Protein AF-A0A0C2JGG3-F1 (afdb_monomer)

Nearest PDB structures (foldseek):
  7mqa-assembly1_NI  TM=4.557E-01  e=5.544E-11  Homo sapiens
  1b7f-assembly2_B  TM=7.000E-01  e=1.798E-02  Drosophila melanogaster
  2dnk-assembly1_A  TM=5.925E-01  e=4.488E-02  Homo sapiens
  2rne-assembly1_A  TM=6.264E-01  e=8.079E-02  Mus musculus
  2mtg-assembly1_A  TM=4.697E-01  e=6.976E-01  Homo sapiens

Foldseek 3Di:
DPPAKAWAFADQDPPDPGGDIKIKHFDDDDPDDPPPADGQQKMKIFQDDLLQDPVLVQVVCVVQAHWDDKAFDADVVLVVVCVVCVPQPVDPRSRRRMMMTGGPDRHDPVSVVVVRVDDHHYSNVVCVPVDSCPDPPRPPVVSVVVSVVVVVVVVVVPQDQPPVRDTDDDDPPDDPDDPPPPPPPDPDDDDVVVVVVVVVVVVVVVVVVVVVVVVVVVVVVVVVVVCVVVVNDDDDD

pLDDT: mean 71.47, std 15.58, range [38.03, 96.75]

Radius of gyration: 34.78 Å; Cα contacts (8 Å, |Δi|>4): 202; chains: 1; bounding box: 66×82×86 Å

Solvent-accessible surface area (backbone atoms only — not comparable to full-atom values): 14565 Å² total; per-residue (Å²): 130,68,89,80,57,46,60,46,41,35,27,75,48,89,87,55,88,68,59,51,64,35,37,34,31,80,41,80,73,64,97,76,57,93,81,72,70,48,71,49,25,26,35,35,37,34,65,49,62,53,86,63,47,74,69,57,51,44,54,67,47,41,78,79,45,60,63,67,47,79,47,75,43,60,53,71,67,60,52,52,54,41,68,74,39,49,84,86,40,80,59,77,72,49,76,24,48,30,33,39,43,32,36,73,55,78,56,66,75,73,60,58,62,60,64,52,73,54,74,63,47,70,47,35,87,58,40,83,75,49,68,75,79,74,56,80,69,73,69,54,69,67,58,52,49,52,52,54,50,50,55,57,48,53,60,62,70,63,64,68,61,44,101,85,72,50,71,81,86,70,76,92,82,63,76,81,76,71,87,67,80,61,82,68,72,82,81,83,83,90,67,74,79,62,54,57,62,54,53,52,53,52,51,50,54,51,50,54,52,51,51,52,50,52,51,52,50,52,53,51,50,52,51,49,52,51,30,52,75,70,69,70,65,75,82,84,130

Structure (mmCIF, N/CA/C/O backbone):
data_AF-A0A0C2JGG3-F1
#
_entry.id   AF-A0A0C2JGG3-F1
#
loop_
_atom_site.group_PDB
_atom_site.id
_atom_site.type_symbol
_atom_site.label_atom_id
_atom_site.label_alt_id
_atom_site.label_comp_id
_atom_site.label_asym_id
_atom_site.label_entity_id
_atom_site.label_seq_id
_atom_site.pdbx_PDB_ins_code
_atom_site.Cartn_x
_atom_site.Cartn_y
_atom_site.Cartn_z
_atom_site.occupancy
_atom_site.B_iso_or_equiv
_atom_site.auth_seq_id
_atom_site.auth_comp_id
_atom_site.auth_asym_id
_atom_site.auth_atom_id
_atom_site.pdbx_PDB_model_num
ATOM 1 N N . MET A 1 1 ? -14.666 -14.262 0.598 1.00 48.81 1 MET A N 1
ATOM 2 C CA . MET A 1 1 ? -13.578 -13.698 1.429 1.00 48.81 1 MET A CA 1
ATOM 3 C C . MET A 1 1 ? -12.304 -14.483 1.179 1.00 48.81 1 MET A C 1
ATOM 5 O O . MET A 1 1 ? -12.345 -15.707 1.213 1.00 48.81 1 MET A O 1
ATOM 9 N N . ILE A 1 2 ? -11.196 -13.795 0.906 1.00 53.19 2 ILE A N 1
ATOM 10 C CA . ILE A 1 2 ? -9.866 -14.412 0.812 1.00 53.19 2 ILE A CA 1
ATOM 11 C C . ILE A 1 2 ? -9.506 -14.925 2.218 1.00 53.19 2 ILE A C 1
ATOM 13 O O . ILE A 1 2 ? -9.666 -14.192 3.194 1.00 53.19 2 ILE A O 1
ATOM 17 N N . LYS A 1 3 ? -9.092 -16.193 2.349 1.00 67.06 3 LYS A N 1
ATOM 18 C CA . LYS A 1 3 ? -8.862 -16.840 3.656 1.00 67.06 3 LYS A CA 1
ATOM 19 C C . LYS A 1 3 ? -7.903 -16.006 4.529 1.00 67.06 3 LYS A C 1
ATOM 21 O O . LYS A 1 3 ? -6.808 -15.654 4.096 1.00 67.06 3 LYS A O 1
ATOM 26 N N . ASN A 1 4 ? -8.316 -15.728 5.768 1.00 78.44 4 ASN A N 1
ATOM 27 C CA . ASN A 1 4 ? -7.584 -15.005 6.824 1.00 78.44 4 ASN A CA 1
ATOM 28 C C . ASN A 1 4 ? -7.344 -13.496 6.626 1.00 78.44 4 ASN A C 1
ATOM 30 O O . ASN A 1 4 ? -6.615 -12.912 7.428 1.00 78.44 4 ASN A O 1
ATOM 34 N N . PHE A 1 5 ? -7.950 -12.849 5.629 1.00 83.75 5 PHE A N 1
ATOM 35 C CA . PHE A 1 5 ? -7.930 -11.386 5.531 1.00 83.75 5 PHE A CA 1
ATOM 36 C C . PHE A 1 5 ? -9.155 -10.767 6.201 1.00 83.75 5 PHE A C 1
ATOM 38 O O . PHE A 1 5 ? -10.276 -11.252 6.059 1.00 83.75 5 PHE A O 1
ATOM 45 N N . ARG A 1 6 ? -8.922 -9.667 6.910 1.00 85.38 6 ARG A N 1
ATOM 46 C CA . ARG A 1 6 ? -9.946 -8.777 7.458 1.00 85.38 6 ARG A CA 1
ATOM 47 C C . ARG A 1 6 ? -9.918 -7.453 6.706 1.00 85.38 6 ARG A C 1
ATOM 49 O O . ARG A 1 6 ? -8.906 -7.117 6.103 1.00 85.38 6 ARG A O 1
ATOM 56 N N . CYS A 1 7 ? -11.028 -6.726 6.706 1.00 86.56 7 CYS A N 1
ATOM 57 C CA . CYS A 1 7 ? -11.175 -5.465 5.985 1.00 86.56 7 CYS A CA 1
ATOM 58 C C . CYS A 1 7 ? -11.547 -4.315 6.921 1.00 86.56 7 CYS A C 1
ATOM 60 O O . CYS A 1 7 ? -12.400 -4.483 7.779 1.00 86.56 7 CYS A O 1
ATOM 62 N N . ILE A 1 8 ? -10.963 -3.142 6.718 1.00 87.12 8 ILE A N 1
ATOM 63 C CA . ILE A 1 8 ? -11.384 -1.889 7.351 1.00 87.12 8 ILE A CA 1
ATOM 64 C C . ILE A 1 8 ? -11.942 -0.980 6.261 1.00 87.12 8 ILE A C 1
ATOM 66 O O . ILE A 1 8 ? -11.297 -0.785 5.232 1.00 87.12 8 ILE A O 1
ATOM 70 N N . GLY A 1 9 ? -13.142 -0.446 6.486 1.00 88.19 9 GLY A N 1
ATOM 71 C CA . GLY A 1 9 ? -13.731 0.581 5.632 1.00 88.19 9 GLY A CA 1
ATOM 72 C C . GLY A 1 9 ? -13.207 1.962 6.014 1.00 88.19 9 GLY A C 1
ATOM 73 O O . GLY A 1 9 ? -13.190 2.313 7.192 1.00 88.19 9 GLY A O 1
ATOM 74 N N . ILE A 1 10 ? -12.806 2.742 5.022 1.00 87.69 10 ILE A N 1
ATOM 75 C CA . ILE A 1 10 ? -12.296 4.103 5.148 1.00 87.69 10 ILE A CA 1
ATOM 76 C C . ILE A 1 10 ? -13.182 5.023 4.308 1.00 87.69 10 ILE A C 1
ATOM 78 O O . ILE A 1 10 ? -13.461 4.713 3.155 1.00 87.69 10 ILE A O 1
ATOM 82 N N . LYS A 1 11 ? -13.616 6.151 4.871 1.00 88.38 11 LYS A N 1
ATOM 83 C CA . LYS A 1 11 ? -14.312 7.213 4.133 1.00 88.38 11 LYS A CA 1
ATOM 84 C C . LYS A 1 11 ? -13.411 8.427 3.977 1.00 88.38 11 LYS A C 1
ATOM 86 O O . LYS A 1 11 ? -12.929 8.962 4.981 1.00 88.38 11 LYS A O 1
ATOM 91 N N . PHE A 1 12 ? -13.215 8.865 2.739 1.00 84.31 12 PHE A N 1
ATOM 92 C CA . PHE A 1 12 ? -12.373 10.013 2.397 1.00 84.31 12 PHE A CA 1
ATOM 93 C C . PHE A 1 12 ? -13.159 11.310 2.253 1.00 84.31 12 PHE A C 1
ATOM 95 O O . PHE A 1 12 ? -12.570 12.376 2.400 1.00 84.31 12 PHE A O 1
ATOM 102 N N . ALA A 1 13 ? -14.466 11.218 2.016 1.00 83.38 13 ALA A N 1
ATOM 103 C CA . ALA A 1 13 ? -15.379 12.353 1.986 1.00 83.38 13 ALA A CA 1
ATOM 104 C C . ALA A 1 13 ? -16.646 12.061 2.802 1.00 83.38 13 ALA A C 1
ATOM 106 O O . ALA A 1 13 ? -17.004 10.902 3.035 1.00 83.38 13 ALA A O 1
ATOM 107 N N . GLU A 1 14 ? -17.327 13.121 3.233 1.00 84.00 14 GLU A N 1
ATOM 108 C CA . GLU A 1 14 ? -18.578 13.018 3.990 1.00 84.00 14 GLU A CA 1
ATOM 109 C C . GLU A 1 14 ? -19.715 12.447 3.129 1.00 84.00 14 GLU A C 1
ATOM 111 O O . GLU A 1 14 ? -20.412 11.520 3.549 1.00 84.00 14 GLU A O 1
ATOM 116 N N . ASP A 1 15 ? -19.800 12.903 1.878 1.00 85.19 15 ASP A N 1
ATOM 117 C CA . ASP A 1 15 ? -20.825 12.507 0.903 1.00 85.19 15 ASP A CA 1
ATOM 118 C C . ASP A 1 15 ? -20.597 11.111 0.293 1.00 85.19 15 ASP A C 1
ATOM 120 O O . ASP A 1 15 ? -21.382 10.625 -0.530 1.00 85.19 15 ASP A O 1
ATOM 124 N N . GLU A 1 16 ? -19.508 10.438 0.668 1.00 83.00 16 GLU A N 1
ATOM 125 C CA . GLU A 1 16 ? -19.122 9.164 0.077 1.00 83.00 16 GLU A CA 1
ATOM 126 C C . GLU A 1 16 ? -20.079 8.044 0.525 1.00 83.00 16 GLU A C 1
ATOM 128 O O . GLU A 1 16 ? -20.141 7.646 1.699 1.00 83.00 16 GLU A O 1
ATOM 133 N N . LYS A 1 17 ? -20.848 7.516 -0.438 1.00 82.38 17 LYS A N 1
ATOM 134 C CA . LYS A 1 17 ? -21.846 6.458 -0.204 1.00 82.38 17 LYS A CA 1
ATOM 135 C C . LYS A 1 17 ? -21.202 5.131 0.190 1.00 82.38 17 LYS A C 1
ATOM 137 O O . LYS A 1 17 ? -21.724 4.431 1.055 1.00 82.38 17 LYS A O 1
ATOM 142 N N . SER A 1 18 ? -20.067 4.796 -0.420 1.00 85.62 18 SER A N 1
ATOM 143 C CA . SER A 1 18 ? -19.349 3.539 -0.206 1.00 85.62 18 SER A CA 1
ATOM 144 C C . SER A 1 18 ? -17.960 3.800 0.372 1.00 85.62 18 SER A C 1
ATOM 146 O O . SER A 1 18 ? -17.205 4.546 -0.243 1.00 85.62 18 SER A O 1
ATOM 148 N N . PRO A 1 19 ? -17.583 3.181 1.503 1.00 88.75 19 PRO A N 1
ATOM 149 C CA . PRO A 1 19 ? -16.223 3.294 2.010 1.00 88.75 19 PRO A CA 1
ATOM 150 C C . PRO A 1 19 ? -15.240 2.511 1.130 1.00 88.75 19 PRO A C 1
ATOM 152 O O . PRO A 1 19 ? -15.562 1.451 0.589 1.00 88.75 19 PRO A O 1
ATOM 155 N N . PHE A 1 20 ? -14.010 2.999 1.055 1.00 88.56 20 PHE A N 1
ATOM 156 C CA . PHE A 1 20 ? -12.884 2.276 0.490 1.00 88.56 20 PHE A CA 1
ATOM 157 C C . PHE A 1 20 ? -12.395 1.206 1.474 1.00 88.56 20 PHE A C 1
ATOM 159 O O . PHE A 1 20 ? -12.159 1.494 2.647 1.00 88.56 20 PHE A O 1
ATOM 166 N N . TYR A 1 21 ? -12.213 -0.033 1.018 1.00 88.44 21 TYR A N 1
ATOM 167 C CA . TYR A 1 21 ? -11.821 -1.139 1.894 1.00 88.44 21 TYR A CA 1
A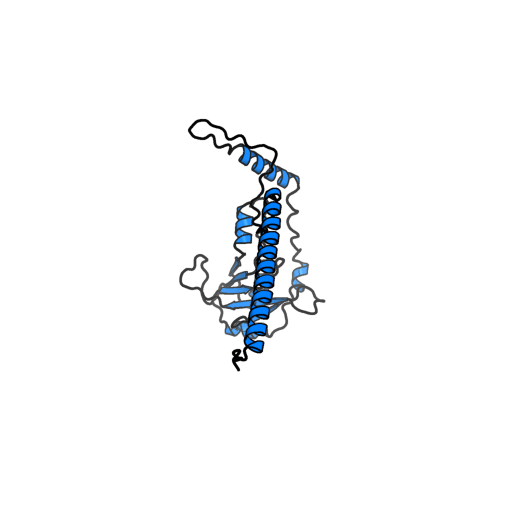TOM 168 C C . TYR A 1 21 ? -10.332 -1.457 1.797 1.00 88.44 21 TYR A C 1
ATOM 170 O O . TYR A 1 21 ? -9.840 -1.882 0.755 1.00 88.44 21 TYR A O 1
ATOM 178 N N . VAL A 1 22 ? -9.632 -1.340 2.921 1.00 88.69 22 VAL A N 1
ATOM 179 C CA . VAL A 1 22 ? -8.250 -1.804 3.079 1.00 88.69 22 VAL A CA 1
ATOM 180 C C . VAL A 1 22 ? -8.268 -3.189 3.711 1.00 88.69 22 VAL A C 1
ATOM 182 O O . VAL A 1 22 ? -8.968 -3.408 4.703 1.00 88.69 22 VAL A O 1
ATOM 185 N N . TYR A 1 23 ? -7.491 -4.128 3.171 1.00 87.88 23 TYR A N 1
ATOM 186 C CA . TYR A 1 23 ? -7.438 -5.497 3.688 1.00 87.88 23 TYR A CA 1
ATOM 187 C C . TYR A 1 23 ? -6.149 -5.741 4.449 1.00 87.88 23 TYR A C 1
ATOM 189 O O . TYR A 1 23 ? -5.074 -5.364 3.991 1.00 87.88 23 TYR A O 1
ATOM 197 N N . PHE A 1 24 ? -6.234 -6.435 5.575 1.00 88.25 24 PHE A N 1
ATOM 198 C CA . PHE A 1 24 ? -5.076 -6.757 6.390 1.00 88.25 24 PHE A CA 1
ATOM 199 C C . PHE A 1 24 ? -5.153 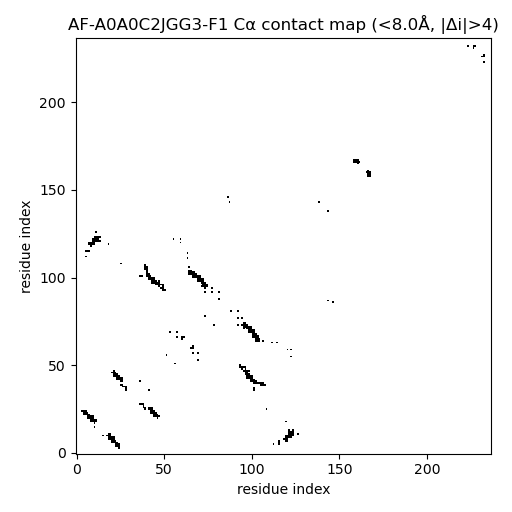-8.165 6.980 1.00 88.25 24 PHE A C 1
ATOM 201 O O . PHE A 1 24 ? -6.221 -8.772 7.110 1.00 88.25 24 PHE A O 1
ATOM 208 N N . LYS A 1 25 ? -3.989 -8.687 7.354 1.00 86.50 25 LYS A N 1
ATOM 209 C CA . LYS A 1 25 ? -3.795 -9.998 7.970 1.00 86.50 25 LYS A CA 1
ATOM 210 C C . LYS A 1 25 ? -2.599 -9.933 8.921 1.00 86.50 25 LYS A C 1
ATOM 212 O O . LYS A 1 25 ? -1.690 -9.129 8.726 1.00 86.50 25 LYS A O 1
ATOM 217 N N . ASN A 1 26 ? -2.578 -10.799 9.931 1.00 85.94 26 ASN A N 1
ATOM 218 C CA . ASN A 1 26 ? -1.378 -10.983 10.744 1.00 85.94 26 ASN A CA 1
ATOM 219 C C . ASN A 1 26 ? -0.212 -11.437 9.872 1.00 85.94 26 ASN A C 1
ATOM 221 O O . ASN A 1 26 ? -0.336 -12.394 9.101 1.00 85.94 26 ASN A O 1
ATOM 225 N N . HIS A 1 27 ? 0.914 -10.749 10.008 1.00 83.50 27 HIS A N 1
ATOM 226 C CA . HIS A 1 27 ? 2.127 -11.171 9.343 1.00 83.50 27 HIS A CA 1
ATOM 227 C C . HIS A 1 27 ? 2.671 -12.433 10.026 1.00 83.50 27 HIS A C 1
ATOM 229 O O . HIS A 1 27 ? 2.626 -12.548 11.252 1.00 83.50 27 HIS A O 1
ATOM 235 N N . ASN A 1 28 ? 3.129 -13.385 9.215 1.00 79.75 28 ASN A N 1
ATOM 236 C CA . ASN A 1 28 ? 3.868 -14.550 9.675 1.00 79.75 28 ASN A CA 1
ATOM 237 C C . ASN A 1 28 ? 5.242 -14.493 9.011 1.00 79.75 28 ASN A C 1
ATOM 239 O O . ASN A 1 28 ? 5.344 -14.608 7.791 1.00 79.75 28 ASN A O 1
ATOM 243 N N . VAL A 1 29 ? 6.248 -14.218 9.822 1.00 69.88 29 VAL A N 1
ATOM 244 C CA . VAL A 1 29 ? 7.661 -14.170 9.474 1.00 69.88 29 VAL A CA 1
ATOM 245 C C . VAL A 1 29 ? 8.208 -15.586 9.580 1.00 69.88 29 V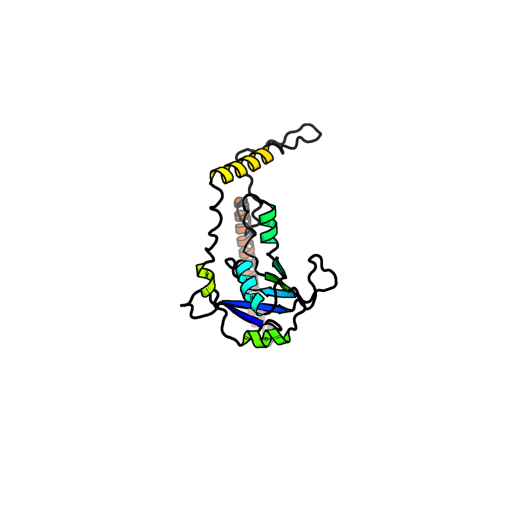AL A C 1
ATOM 247 O O . VAL A 1 29 ? 8.161 -16.167 10.667 1.00 69.88 29 VAL A O 1
ATOM 250 N N . ASP A 1 30 ? 8.764 -16.094 8.484 1.00 62.81 30 ASP A N 1
ATOM 251 C CA . ASP A 1 30 ? 9.701 -17.219 8.513 1.00 62.81 30 ASP A CA 1
ATOM 252 C C . ASP A 1 30 ? 11.120 -16.702 8.820 1.00 62.81 30 ASP A C 1
ATOM 254 O O . ASP A 1 30 ? 11.406 -15.526 8.610 1.00 62.81 30 ASP A O 1
ATOM 258 N N . ASN A 1 31 ? 11.992 -17.576 9.335 1.00 54.28 31 ASN A N 1
ATOM 259 C CA . ASN A 1 31 ? 13.233 -17.296 10.090 1.00 54.28 31 ASN A CA 1
ATOM 260 C C . ASN A 1 31 ? 14.237 -16.244 9.545 1.00 54.28 31 ASN A C 1
ATOM 262 O O . ASN A 1 31 ? 15.165 -15.881 10.264 1.00 54.28 31 ASN A O 1
ATOM 266 N N . GLU A 1 32 ? 14.078 -15.703 8.337 1.00 53.53 32 GLU A N 1
ATOM 267 C CA . GLU A 1 32 ? 14.968 -14.695 7.750 1.00 53.53 32 GLU A CA 1
ATOM 268 C C . GLU A 1 32 ? 14.318 -13.309 7.697 1.00 53.53 32 GLU A C 1
ATOM 270 O O . GLU A 1 32 ? 13.766 -12.892 6.676 1.00 53.53 32 GLU A O 1
ATOM 275 N N . ASN A 1 33 ? 14.417 -12.540 8.787 1.00 62.72 33 ASN A N 1
ATOM 276 C CA . ASN A 1 33 ? 13.867 -11.188 8.801 1.00 62.72 33 ASN A CA 1
ATOM 277 C C . ASN A 1 33 ? 14.904 -10.083 8.598 1.00 62.72 33 ASN A C 1
ATOM 279 O O . ASN A 1 33 ? 15.344 -9.434 9.545 1.00 62.72 33 ASN A O 1
ATOM 283 N N . ARG A 1 34 ? 15.229 -9.795 7.334 1.00 58.12 34 ARG A N 1
ATOM 284 C CA . ARG A 1 34 ? 16.080 -8.646 6.959 1.00 58.12 34 ARG A CA 1
ATOM 285 C C . ARG A 1 34 ? 15.488 -7.285 7.350 1.00 58.12 34 ARG A C 1
ATOM 287 O O . ARG A 1 34 ? 16.211 -6.298 7.389 1.00 58.12 34 ARG A O 1
ATOM 294 N N . LEU A 1 35 ? 14.182 -7.219 7.616 1.00 63.09 35 LEU A N 1
ATOM 295 C CA . LEU A 1 35 ? 13.454 -5.977 7.890 1.00 63.09 35 LEU A CA 1
ATOM 296 C C . LEU A 1 35 ? 13.170 -5.758 9.384 1.00 63.09 35 LEU A C 1
ATOM 298 O O . LEU A 1 35 ? 12.562 -4.746 9.738 1.00 63.09 35 LEU A O 1
ATOM 302 N N . GLY A 1 36 ? 13.594 -6.687 10.251 1.00 66.12 36 GLY A N 1
ATOM 303 C CA . GLY A 1 36 ? 13.340 -6.623 11.691 1.00 66.12 36 GLY A CA 1
ATOM 304 C C . GLY A 1 36 ? 11.858 -6.747 12.064 1.00 66.12 36 GLY A C 1
ATOM 305 O O . GLY A 1 36 ? 11.454 -6.251 13.112 1.00 66.12 36 GLY A O 1
ATOM 306 N N . LEU A 1 37 ? 11.022 -7.355 11.210 1.00 74.81 37 LEU A N 1
ATOM 307 C CA . LEU A 1 37 ? 9.599 -7.544 11.514 1.00 74.81 37 LEU A CA 1
ATOM 308 C C . LEU A 1 37 ? 9.442 -8.646 12.580 1.00 74.81 37 LEU A C 1
ATOM 310 O O . LEU A 1 37 ? 10.076 -9.698 12.535 1.00 74.81 37 LEU A O 1
ATOM 314 N N . ILE A 1 38 ? 8.586 -8.412 13.569 1.00 74.69 38 ILE A N 1
ATOM 315 C CA . ILE A 1 38 ? 8.392 -9.348 14.683 1.00 74.69 38 ILE A CA 1
ATOM 316 C C . ILE A 1 38 ? 6.994 -9.958 14.580 1.00 74.69 38 ILE A C 1
ATOM 318 O O . ILE A 1 38 ? 6.000 -9.245 14.385 1.00 74.69 38 ILE A O 1
ATOM 322 N N . ASN A 1 39 ? 6.907 -11.282 14.721 1.00 76.31 39 ASN A N 1
ATOM 323 C CA . ASN A 1 39 ? 5.630 -11.994 14.757 1.00 76.31 39 ASN A CA 1
ATOM 324 C C . ASN A 1 39 ? 4.766 -11.503 15.924 1.00 76.31 39 ASN A C 1
ATOM 326 O O . ASN A 1 39 ? 5.251 -11.271 17.027 1.00 76.31 39 ASN A O 1
ATOM 330 N N . GLY A 1 40 ? 3.473 -11.296 15.668 1.00 78.31 40 GLY A N 1
ATOM 331 C CA . GLY A 1 40 ? 2.528 -10.780 16.668 1.00 78.31 40 GLY A CA 1
ATOM 332 C C . GLY A 1 40 ? 2.602 -9.268 16.925 1.00 78.31 40 GLY A C 1
ATOM 333 O O . GLY A 1 40 ? 1.706 -8.724 17.562 1.00 78.31 40 GLY A O 1
ATOM 334 N N . ARG A 1 41 ? 3.611 -8.566 16.392 1.00 85.31 41 ARG A N 1
ATOM 335 C CA . ARG A 1 41 ? 3.700 -7.090 16.408 1.00 85.31 41 ARG A CA 1
ATOM 336 C C . ARG A 1 41 ? 3.467 -6.454 15.046 1.00 85.31 41 ARG A C 1
ATOM 338 O O . ARG A 1 41 ? 3.410 -5.234 14.942 1.00 85.31 41 ARG A O 1
ATOM 345 N N . THR A 1 42 ? 3.368 -7.263 13.993 1.00 87.06 42 THR A N 1
ATOM 346 C CA . THR A 1 42 ? 3.331 -6.773 12.617 1.00 87.06 42 THR A CA 1
ATOM 347 C C . THR A 1 42 ? 2.073 -7.201 11.871 1.00 87.06 42 THR A C 1
ATOM 349 O O . THR A 1 42 ? 1.645 -8.359 11.912 1.00 87.06 42 THR A O 1
ATOM 352 N N . LEU A 1 43 ? 1.463 -6.241 11.176 1.00 87.94 43 LEU A N 1
ATOM 353 C CA . LEU A 1 43 ? 0.324 -6.460 10.290 1.00 87.94 43 LEU A CA 1
ATOM 354 C C . LEU A 1 43 ? 0.744 -6.286 8.840 1.00 87.94 43 LEU A C 1
ATOM 356 O O . LEU A 1 43 ? 1.396 -5.308 8.482 1.00 87.94 43 LEU A O 1
ATOM 360 N N . PHE A 1 44 ? 0.313 -7.226 8.008 1.00 87.50 44 PHE A N 1
ATOM 361 C CA . PHE A 1 44 ? 0.391 -7.121 6.562 1.00 87.50 44 PHE A CA 1
ATOM 362 C C . PHE A 1 44 ? -0.884 -6.466 6.043 1.00 87.50 44 PHE A C 1
ATOM 364 O O . PHE A 1 44 ? -1.982 -6.956 6.310 1.00 87.50 44 PHE A O 1
ATOM 371 N N . VAL A 1 45 ? -0.737 -5.372 5.304 1.00 88.75 45 VAL A N 1
ATOM 372 C CA . VAL A 1 45 ? -1.824 -4.543 4.782 1.00 88.75 45 VAL A CA 1
ATOM 373 C C . VAL A 1 45 ? -1.716 -4.466 3.265 1.00 88.75 45 VAL A C 1
ATOM 375 O O . VAL A 1 45 ? -0.628 -4.367 2.705 1.00 88.75 45 VAL A O 1
ATOM 378 N N . THR A 1 46 ? -2.855 -4.527 2.590 1.00 88.62 46 THR A N 1
ATOM 379 C CA . THR A 1 46 ? -2.979 -4.588 1.133 1.00 88.62 46 THR A CA 1
ATOM 380 C C . THR A 1 46 ? -4.120 -3.696 0.659 1.00 88.62 46 THR A C 1
ATOM 382 O O . THR A 1 46 ? -4.995 -3.335 1.451 1.00 88.62 46 THR A O 1
ATOM 385 N N . ASN A 1 47 ? -4.137 -3.395 -0.641 1.00 88.62 47 ASN A N 1
ATOM 386 C CA . ASN A 1 47 ? -5.113 -2.493 -1.257 1.00 88.62 47 ASN A CA 1
ATOM 387 C C . ASN A 1 47 ? -5.020 -1.074 -0.680 1.00 88.62 47 ASN A C 1
ATOM 389 O O . ASN A 1 47 ? -6.019 -0.484 -0.292 1.00 88.62 47 ASN A O 1
ATOM 393 N N . ILE A 1 48 ? -3.802 -0.550 -0.560 1.00 86.25 48 ILE A N 1
ATOM 394 C CA . ILE A 1 48 ? -3.559 0.810 -0.075 1.00 86.25 48 ILE A CA 1
ATOM 395 C C . ILE A 1 48 ? -3.641 1.777 -1.269 1.00 86.25 48 ILE A C 1
ATOM 397 O O . ILE A 1 48 ? -2.942 1.549 -2.259 1.00 86.25 48 ILE A O 1
ATOM 401 N N . PRO A 1 49 ? -4.468 2.841 -1.214 1.00 80.69 49 PRO A N 1
ATOM 402 C CA . PRO A 1 49 ? -4.500 3.860 -2.257 1.00 80.69 49 PRO A CA 1
ATOM 403 C C . PRO A 1 49 ? -3.177 4.618 -2.355 1.00 80.69 49 PRO A C 1
ATOM 405 O O . PRO A 1 49 ? -2.549 4.916 -1.341 1.00 80.69 49 PRO A O 1
ATOM 408 N N . SER A 1 50 ? -2.791 5.012 -3.569 1.00 75.19 50 SER A N 1
ATOM 409 C CA . SER A 1 50 ? -1.541 5.745 -3.809 1.00 75.19 50 SER A CA 1
ATOM 410 C C . SER A 1 50 ? -1.510 7.138 -3.182 1.00 75.19 50 SER A C 1
ATOM 412 O O . SER A 1 50 ? -0.447 7.654 -2.859 1.00 75.19 50 SER A O 1
ATOM 414 N N . PHE A 1 51 ? -2.664 7.760 -2.979 1.00 75.44 51 PHE A N 1
ATOM 415 C CA . PHE A 1 51 ? -2.759 9.067 -2.330 1.00 75.44 51 PHE A CA 1
ATOM 416 C C . PHE A 1 51 ? -2.717 8.982 -0.797 1.00 75.44 51 PHE A C 1
ATOM 418 O O . PHE A 1 51 ? -2.645 10.015 -0.137 1.00 75.44 51 PHE A O 1
ATOM 425 N N . LEU A 1 52 ? -2.761 7.777 -0.215 1.00 79.69 52 LEU A N 1
ATOM 426 C CA . LEU A 1 52 ? -2.776 7.607 1.233 1.00 79.69 52 LEU A CA 1
ATOM 427 C C . LEU A 1 52 ? -1.361 7.793 1.802 1.00 79.69 52 LEU A C 1
ATOM 429 O O . LEU A 1 52 ? -0.431 7.054 1.464 1.00 79.69 52 LEU A O 1
ATOM 433 N N . SER A 1 53 ? -1.188 8.790 2.668 1.00 78.12 53 SER A N 1
ATOM 434 C CA . SER A 1 53 ? 0.100 9.075 3.305 1.00 78.12 53 SER A CA 1
ATOM 435 C C . SER A 1 53 ? 0.394 8.125 4.474 1.00 78.12 53 SER A C 1
ATOM 437 O O . SER A 1 53 ? -0.502 7.512 5.063 1.00 78.12 53 SER A O 1
ATOM 439 N N . ASP A 1 54 ? 1.667 8.051 4.876 1.00 81.31 54 ASP A N 1
ATOM 440 C CA . ASP A 1 54 ? 2.087 7.263 6.045 1.00 81.31 54 ASP A CA 1
ATOM 441 C C . ASP A 1 54 ? 1.450 7.783 7.346 1.00 81.31 54 ASP A C 1
ATOM 443 O O . ASP A 1 54 ? 1.157 7.004 8.252 1.00 81.31 54 ASP A O 1
ATOM 447 N N . THR A 1 55 ? 1.181 9.091 7.426 1.00 83.19 55 THR A N 1
ATOM 448 C CA . THR A 1 55 ? 0.512 9.741 8.564 1.00 83.19 55 THR A CA 1
ATOM 449 C C . THR A 1 55 ? -0.977 9.406 8.637 1.00 83.19 55 THR A C 1
ATOM 451 O O . THR A 1 55 ? -1.518 9.201 9.723 1.00 83.19 55 THR A O 1
ATOM 454 N N . GLN A 1 56 ? -1.648 9.299 7.489 1.00 84.00 56 GLN A N 1
ATOM 455 C CA . GLN A 1 56 ? -3.051 8.892 7.419 1.00 84.00 56 GLN A CA 1
ATOM 456 C C . GLN A 1 56 ? -3.206 7.407 7.758 1.00 84.00 56 GLN A C 1
ATOM 458 O O . GLN A 1 56 ? -4.080 7.041 8.545 1.00 84.00 56 GLN A O 1
ATOM 463 N N . LEU A 1 57 ? -2.323 6.553 7.230 1.00 85.88 57 LEU A N 1
ATOM 464 C CA . LEU A 1 57 ? -2.277 5.136 7.591 1.00 85.88 57 LEU A CA 1
ATOM 465 C C . LEU A 1 57 ? -2.001 4.945 9.080 1.00 85.88 57 LEU A C 1
ATOM 467 O O . LEU A 1 57 ? -2.725 4.204 9.743 1.00 85.88 57 LEU A O 1
ATOM 471 N N . SER A 1 58 ? -0.994 5.626 9.630 1.00 87.06 58 SER A N 1
ATOM 472 C CA . SER A 1 58 ? -0.688 5.504 11.054 1.00 87.06 58 SER A CA 1
ATOM 473 C C . SER A 1 58 ? -1.868 5.944 11.914 1.00 87.06 58 SER A C 1
ATOM 475 O O . SER A 1 58 ? -2.155 5.272 12.894 1.00 87.06 58 SER A O 1
ATOM 477 N N . TYR A 1 59 ? -2.621 6.978 11.520 1.00 86.62 59 TYR A N 1
ATOM 478 C CA . TYR A 1 59 ? -3.840 7.391 12.218 1.00 86.62 59 TYR A CA 1
ATOM 479 C C . TYR A 1 59 ? -4.933 6.315 12.212 1.00 86.62 59 TYR A C 1
ATOM 481 O O . TYR A 1 59 ? -5.515 6.034 13.262 1.00 86.62 59 TYR A O 1
ATOM 489 N N . VAL A 1 60 ? -5.196 5.704 11.053 1.00 86.19 60 VAL A N 1
ATOM 490 C CA . VAL A 1 60 ? -6.188 4.625 10.912 1.00 86.19 60 VAL A CA 1
ATOM 491 C C . VAL A 1 60 ? -5.855 3.466 11.851 1.00 86.19 60 VAL A C 1
ATOM 493 O O . VAL A 1 60 ? -6.728 2.986 12.574 1.00 86.19 60 VAL A O 1
ATOM 496 N N . PHE A 1 61 ? -4.586 3.057 11.887 1.00 85.88 61 PHE A N 1
ATOM 497 C CA . PHE A 1 61 ? -4.141 1.918 12.687 1.00 85.88 61 PHE A CA 1
ATOM 498 C C . PHE A 1 61 ? -3.788 2.271 14.143 1.00 85.88 61 PHE A C 1
ATOM 500 O O . PHE A 1 61 ? -3.803 1.378 14.986 1.00 85.88 61 PHE A O 1
ATOM 507 N N . ASN A 1 62 ? -3.588 3.548 14.492 1.00 85.94 62 ASN A N 1
ATOM 508 C CA . ASN A 1 62 ? -3.357 3.977 15.881 1.00 85.94 62 ASN A CA 1
ATOM 509 C C . ASN A 1 62 ? -4.562 3.717 16.787 1.00 85.94 62 ASN A C 1
ATOM 511 O O . ASN A 1 62 ? -4.405 3.587 17.997 1.00 85.94 62 ASN A O 1
ATOM 515 N N . LYS A 1 63 ? -5.768 3.648 16.211 1.00 81.06 63 LYS A N 1
ATOM 516 C CA . LYS A 1 63 ? -6.980 3.289 16.956 1.00 81.06 63 LYS A CA 1
ATOM 517 C C . LYS A 1 63 ? -6.949 1.846 17.481 1.00 81.06 63 LYS A C 1
ATOM 519 O O . LYS A 1 63 ? -7.677 1.535 18.415 1.00 81.06 63 LYS A O 1
ATOM 524 N N . LEU A 1 64 ? -6.135 0.977 16.876 1.00 78.94 64 LEU A N 1
ATOM 525 C CA . LEU A 1 64 ? -5.955 -0.413 17.300 1.00 78.94 64 LEU A CA 1
ATOM 526 C C . LEU A 1 64 ? -4.862 -0.531 18.361 1.00 78.94 64 LEU A C 1
ATOM 528 O O . LEU A 1 64 ? -5.089 -1.099 19.425 1.00 78.94 64 LEU A O 1
ATOM 532 N N . ALA A 1 65 ? -3.674 -0.021 18.043 1.00 81.56 65 ALA A N 1
ATOM 533 C CA . ALA A 1 65 ? -2.501 -0.029 18.904 1.00 81.56 65 ALA A CA 1
ATOM 534 C C . ALA A 1 65 ? -1.513 1.043 18.435 1.00 81.56 65 ALA A C 1
ATOM 536 O O . ALA A 1 65 ? -1.544 1.467 17.278 1.00 81.56 65 ALA A O 1
ATOM 537 N N . ARG A 1 66 ? -0.604 1.461 19.322 1.00 86.75 66 ARG A N 1
ATOM 538 C CA . ARG A 1 66 ? 0.398 2.483 19.003 1.00 86.75 66 ARG A CA 1
ATOM 539 C C . ARG A 1 66 ? 1.328 2.000 17.888 1.00 86.75 66 ARG A C 1
ATOM 541 O O . ARG A 1 66 ? 2.082 1.043 18.075 1.00 86.75 66 ARG A O 1
ATOM 548 N N . VAL A 1 67 ? 1.281 2.679 16.744 1.00 88.81 67 VAL A N 1
ATOM 549 C CA . VAL A 1 67 ? 2.143 2.387 15.590 1.00 88.81 67 VAL A CA 1
ATOM 550 C C . VAL A 1 67 ? 3.560 2.893 15.871 1.00 88.81 67 VAL A C 1
ATOM 552 O O . VAL A 1 67 ? 3.744 4.053 16.236 1.00 88.81 67 VAL A O 1
ATOM 555 N N . GLU A 1 68 ? 4.554 2.024 15.702 1.00 86.88 68 GLU A N 1
ATOM 556 C CA . GLU A 1 68 ? 5.980 2.340 15.845 1.00 86.88 68 GLU A CA 1
ATOM 557 C C . GLU A 1 68 ? 6.591 2.705 14.490 1.00 86.88 68 GLU A C 1
ATOM 559 O O . GLU A 1 68 ? 7.183 3.771 14.325 1.00 86.88 68 GLU A O 1
ATOM 564 N N . LYS A 1 69 ? 6.418 1.827 13.496 1.00 85.06 69 LYS A N 1
ATOM 565 C CA . LYS A 1 69 ? 7.034 1.973 12.176 1.00 85.06 69 LYS A CA 1
ATOM 566 C C . LYS A 1 69 ? 6.097 1.486 11.083 1.00 85.06 69 LYS A C 1
ATOM 568 O O . LYS A 1 69 ? 5.410 0.479 11.234 1.00 85.06 69 LYS A O 1
ATOM 573 N N . LEU A 1 70 ? 6.117 2.178 9.950 1.00 85.19 70 LEU A N 1
ATOM 574 C CA . LEU A 1 70 ? 5.391 1.785 8.750 1.00 85.19 70 LEU A CA 1
ATOM 575 C C . LEU A 1 70 ? 6.388 1.553 7.614 1.00 85.19 70 LEU A C 1
ATOM 577 O O . LEU A 1 70 ? 7.231 2.402 7.329 1.00 85.19 70 LEU A O 1
ATOM 581 N N . ILE A 1 71 ? 6.313 0.377 6.994 1.00 82.12 71 ILE A N 1
ATOM 582 C CA . ILE A 1 71 ? 7.179 -0.032 5.885 1.00 82.12 71 ILE A CA 1
ATOM 583 C C . ILE A 1 71 ? 6.286 -0.337 4.689 1.00 82.12 71 ILE A C 1
ATOM 585 O O . ILE A 1 71 ? 5.595 -1.352 4.670 1.00 82.12 71 ILE A O 1
ATOM 589 N N . ARG A 1 72 ? 6.288 0.525 3.674 1.00 79.12 72 ARG A N 1
ATOM 590 C CA . ARG A 1 72 ? 5.571 0.255 2.424 1.00 79.12 72 ARG A CA 1
ATOM 591 C C . ARG A 1 72 ? 6.434 -0.562 1.467 1.00 79.12 72 ARG A C 1
ATOM 593 O O . ARG A 1 72 ? 7.643 -0.354 1.389 1.00 79.12 72 ARG A O 1
ATOM 600 N N . TRP A 1 73 ? 5.808 -1.484 0.741 1.00 69.88 73 TRP A N 1
ATOM 601 C CA . TRP A 1 73 ? 6.476 -2.355 -0.221 1.00 69.88 73 TRP A CA 1
ATOM 602 C C . TRP A 1 73 ? 5.862 -2.198 -1.616 1.00 69.88 73 TRP A C 1
ATOM 604 O O . TRP A 1 73 ? 4.644 -2.285 -1.795 1.00 69.88 73 TRP A O 1
ATOM 614 N N . GLY A 1 74 ? 6.722 -1.935 -2.601 1.00 62.91 74 GLY A N 1
ATOM 615 C CA . GLY A 1 74 ? 6.357 -1.732 -4.005 1.00 62.91 74 GLY A CA 1
ATOM 616 C C . GLY A 1 74 ? 6.650 -2.957 -4.863 1.00 62.91 74 GLY A C 1
ATOM 617 O O . GLY A 1 74 ? 7.284 -3.915 -4.417 1.00 62.91 74 GLY A O 1
ATOM 618 N N . THR A 1 75 ? 6.190 -2.938 -6.111 1.00 51.25 75 THR A N 1
ATOM 619 C CA . THR A 1 75 ? 6.561 -3.968 -7.088 1.00 51.25 75 THR A CA 1
ATOM 620 C C . THR A 1 75 ? 8.044 -3.798 -7.438 1.00 51.25 75 THR A C 1
ATOM 622 O O . THR A 1 75 ? 8.547 -2.677 -7.446 1.00 51.25 75 THR A O 1
ATOM 625 N N . GLN A 1 76 ? 8.765 -4.875 -7.774 1.00 49.59 76 GLN A N 1
ATOM 626 C CA . GLN A 1 76 ? 10.167 -4.776 -8.229 1.00 49.59 76 GLN A CA 1
ATOM 627 C C . GLN A 1 76 ? 10.347 -3.805 -9.407 1.00 49.59 76 GLN A C 1
ATOM 629 O O . GLN A 1 76 ? 11.382 -3.160 -9.506 1.00 49.59 76 GLN A O 1
ATOM 634 N N . GLN A 1 77 ? 9.326 -3.653 -10.255 1.00 49.19 77 GLN A N 1
ATOM 635 C CA . GLN A 1 77 ? 9.314 -2.679 -11.348 1.00 49.19 77 GLN A CA 1
ATOM 636 C C . GLN A 1 77 ? 9.362 -1.231 -10.841 1.00 49.19 77 GLN A C 1
ATOM 638 O O . GLN A 1 77 ? 10.109 -0.430 -11.388 1.00 49.19 77 GLN A O 1
ATOM 643 N N . ASP A 1 78 ? 8.651 -0.917 -9.754 1.00 51.78 78 ASP A N 1
ATOM 644 C CA . ASP A 1 78 ? 8.640 0.420 -9.146 1.00 51.78 78 ASP A CA 1
ATOM 645 C C . ASP A 1 78 ? 9.995 0.756 -8.491 1.00 51.78 78 ASP A C 1
ATOM 647 O O . ASP A 1 78 ? 10.421 1.909 -8.480 1.00 51.78 78 ASP A O 1
ATOM 651 N N . LEU A 1 79 ? 10.683 -0.263 -7.958 1.00 51.38 79 LEU A N 1
ATOM 652 C CA . LEU A 1 79 ? 12.022 -0.159 -7.364 1.00 51.38 79 LEU A CA 1
ATOM 653 C C . LEU A 1 79 ? 13.119 -0.035 -8.434 1.00 51.38 79 LEU A C 1
ATOM 655 O O . LEU A 1 79 ? 14.030 0.774 -8.282 1.00 51.38 79 LEU A O 1
ATOM 659 N N . ALA A 1 80 ? 13.018 -0.804 -9.523 1.00 49.44 80 ALA A N 1
ATOM 660 C CA . ALA A 1 80 ? 13.957 -0.754 -10.641 1.00 49.44 80 ALA A CA 1
ATOM 661 C C . ALA A 1 80 ? 13.895 0.599 -11.372 1.00 49.44 80 ALA A C 1
ATOM 663 O O . ALA A 1 80 ? 14.934 1.196 -11.643 1.00 49.44 80 ALA A O 1
ATOM 664 N N . PHE A 1 81 ? 12.694 1.138 -11.607 1.00 49.41 81 PHE A N 1
ATOM 665 C CA . PHE A 1 81 ? 12.529 2.460 -12.223 1.00 49.41 81 PHE A CA 1
ATOM 666 C C . PHE A 1 81 ? 13.087 3.590 -11.342 1.00 49.41 81 PHE A C 1
ATOM 668 O O . PHE A 1 81 ? 13.778 4.476 -11.841 1.00 49.41 81 PHE A O 1
ATOM 675 N N . ALA A 1 82 ? 12.863 3.522 -10.022 1.00 54.66 82 ALA A N 1
ATOM 676 C CA . ALA A 1 82 ? 13.428 4.477 -9.066 1.00 54.66 82 ALA A CA 1
ATOM 677 C C . ALA A 1 82 ? 14.965 4.404 -8.986 1.00 54.66 82 ALA A C 1
ATOM 679 O O . ALA A 1 82 ? 15.610 5.423 -8.754 1.00 54.66 82 ALA A O 1
ATOM 680 N N . SER A 1 83 ? 15.557 3.220 -9.191 1.00 58.53 83 SER A N 1
ATOM 681 C CA . SER A 1 83 ? 17.018 3.063 -9.233 1.00 58.53 83 SER A CA 1
ATOM 682 C C . SER A 1 83 ? 17.664 3.639 -10.495 1.00 58.53 83 SER A C 1
ATOM 684 O O . SER A 1 83 ? 18.803 4.086 -10.430 1.00 58.53 83 SER A O 1
ATOM 686 N N . TYR A 1 84 ? 16.944 3.653 -11.622 1.00 55.41 84 TYR A N 1
ATOM 687 C CA . TYR A 1 84 ? 17.474 4.112 -12.907 1.00 55.41 84 TYR A CA 1
ATOM 688 C C . TYR A 1 84 ? 17.493 5.643 -13.027 1.00 55.41 84 TYR A C 1
ATOM 690 O O . TYR A 1 84 ? 18.413 6.196 -13.618 1.00 55.41 84 TYR A O 1
ATOM 698 N N . CYS A 1 85 ? 16.518 6.344 -12.433 1.00 52.12 85 CYS A N 1
ATOM 699 C CA . CYS A 1 85 ? 16.506 7.813 -12.387 1.00 52.12 85 CYS A CA 1
ATOM 700 C C . CYS A 1 85 ? 16.042 8.342 -11.015 1.00 52.12 85 CYS A C 1
ATOM 702 O O . CYS A 1 85 ? 14.904 8.809 -10.889 1.00 52.12 85 CYS A O 1
ATOM 704 N N . PRO A 1 86 ? 16.913 8.328 -9.987 1.00 56.84 86 PRO A N 1
ATOM 705 C CA . PRO A 1 86 ? 16.578 8.817 -8.645 1.00 56.84 86 PRO A CA 1
ATOM 706 C C . PRO A 1 86 ? 16.202 10.309 -8.617 1.00 56.84 86 PRO A C 1
ATOM 708 O O . PRO A 1 86 ? 15.381 10.732 -7.808 1.00 56.84 86 PRO A O 1
ATOM 711 N N . GLU A 1 87 ? 16.781 11.111 -9.517 1.00 53.88 87 GLU A N 1
ATOM 712 C CA . GLU A 1 87 ? 16.601 12.572 -9.580 1.00 53.88 87 GLU A CA 1
ATOM 713 C C . GLU A 1 87 ? 15.276 12.988 -10.234 1.00 53.88 87 GLU A C 1
ATOM 715 O O . GLU A 1 87 ? 14.714 14.026 -9.891 1.00 53.88 87 GLU A O 1
ATOM 720 N N . LEU A 1 88 ? 14.752 12.158 -11.146 1.00 51.12 88 LEU A N 1
ATOM 721 C CA . LEU A 1 88 ? 13.436 12.339 -11.773 1.00 51.12 88 LEU A CA 1
ATOM 722 C C . LEU A 1 88 ? 12.301 11.775 -10.908 1.00 51.12 88 LEU A C 1
ATOM 724 O O . LEU A 1 88 ? 11.137 12.118 -11.105 1.00 51.12 88 LEU A O 1
ATOM 728 N N . TYR A 1 89 ? 12.648 10.944 -9.922 1.00 52.25 89 TYR A N 1
ATOM 729 C CA . TYR A 1 89 ? 11.737 10.359 -8.944 1.00 52.25 89 TYR A CA 1
ATOM 730 C C . TYR A 1 89 ? 12.129 10.735 -7.500 1.00 52.25 89 TYR A C 1
ATOM 732 O O . TYR A 1 89 ? 12.375 9.859 -6.668 1.00 52.25 89 TYR A O 1
ATOM 740 N N . PRO A 1 90 ? 12.088 12.032 -7.119 1.00 47.38 90 PRO A N 1
ATOM 741 C CA . PRO A 1 90 ? 12.183 12.416 -5.706 1.00 47.38 90 PRO A CA 1
ATOM 742 C C . PRO A 1 90 ? 10.971 11.916 -4.893 1.00 47.38 90 PRO A C 1
ATOM 744 O O . PRO A 1 90 ? 10.970 11.945 -3.658 1.00 47.38 90 PRO A O 1
ATOM 747 N N . TYR A 1 91 ? 9.924 11.446 -5.576 1.00 48.84 91 TYR A N 1
ATOM 748 C CA . TYR A 1 91 ? 8.736 10.850 -4.992 1.00 48.84 91 TYR A CA 1
ATOM 749 C C . TYR A 1 91 ? 8.995 9.381 -4.705 1.00 48.84 91 TYR A C 1
ATOM 751 O O . TYR A 1 91 ? 8.979 8.555 -5.615 1.00 48.84 91 TYR A O 1
ATOM 759 N N . LYS A 1 92 ? 9.169 9.041 -3.421 1.00 51.47 92 LYS A N 1
ATOM 760 C CA . LYS A 1 92 ? 8.988 7.664 -2.939 1.00 51.47 92 LYS A CA 1
ATOM 761 C C . LYS A 1 92 ? 7.715 7.124 -3.580 1.00 51.47 92 LYS A C 1
ATOM 763 O O . LYS A 1 92 ? 6.633 7.624 -3.274 1.00 51.47 92 LYS A O 1
ATOM 768 N N . SER A 1 93 ? 7.866 6.179 -4.499 1.00 51.53 93 SER A N 1
ATOM 769 C CA . SER A 1 93 ? 6.826 5.709 -5.404 1.00 51.53 93 SER A CA 1
ATOM 770 C C . SER A 1 93 ? 5.592 5.347 -4.583 1.00 51.53 93 SER A C 1
ATOM 772 O O . SER A 1 93 ? 5.564 4.321 -3.905 1.00 51.53 9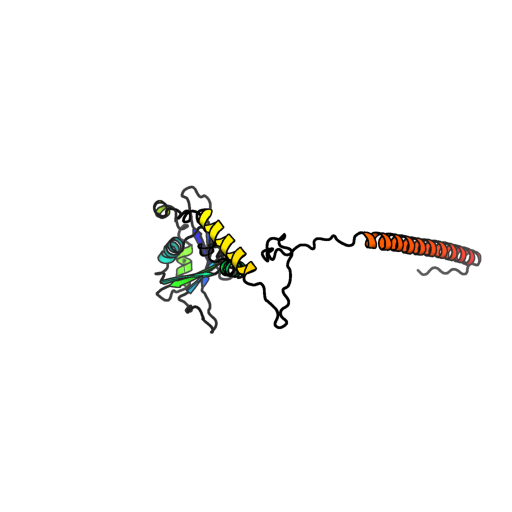3 SER A O 1
ATOM 774 N N . ARG A 1 94 ? 4.571 6.215 -4.576 1.00 49.94 94 ARG A N 1
ATOM 775 C CA . ARG A 1 94 ? 3.369 5.996 -3.760 1.00 49.94 94 ARG A CA 1
ATOM 776 C C . ARG A 1 94 ? 2.497 4.856 -4.312 1.00 49.94 94 ARG A C 1
ATOM 778 O O . ARG A 1 94 ? 1.481 4.518 -3.726 1.00 49.94 94 ARG A O 1
ATOM 785 N N . CYS A 1 95 ? 2.903 4.209 -5.405 1.00 49.38 95 CYS A N 1
ATOM 786 C CA . CYS A 1 95 ? 2.272 3.035 -6.021 1.00 49.38 95 CYS A CA 1
ATOM 787 C C . CYS A 1 95 ? 2.456 1.719 -5.230 1.00 49.38 95 CYS A C 1
ATOM 789 O O . CYS A 1 95 ? 2.318 0.621 -5.773 1.00 49.38 95 CYS A O 1
ATOM 791 N N . GLN A 1 96 ? 2.744 1.800 -3.932 1.00 65.75 96 GLN A N 1
ATOM 792 C CA . GLN A 1 96 ? 2.980 0.642 -3.077 1.00 65.75 96 GLN A CA 1
ATOM 793 C C . GLN A 1 96 ? 1.651 -0.017 -2.691 1.00 65.75 96 GLN A C 1
ATOM 795 O O . GLN A 1 96 ? 0.901 0.475 -1.851 1.00 65.75 96 GLN A O 1
ATOM 800 N N . LYS A 1 97 ? 1.366 -1.164 -3.317 1.00 71.50 97 LYS A N 1
ATOM 801 C CA . LYS A 1 97 ? 0.123 -1.937 -3.126 1.00 71.50 97 LYS A CA 1
ATOM 802 C C . LYS A 1 97 ? 0.017 -2.583 -1.741 1.00 71.50 97 LYS A C 1
ATOM 804 O O . LYS A 1 97 ? -1.084 -2.959 -1.324 1.00 71.50 97 LYS A O 1
ATOM 809 N N . TYR A 1 98 ? 1.153 -2.733 -1.060 1.00 84.81 98 TYR A N 1
ATOM 810 C CA . TYR A 1 98 ? 1.286 -3.458 0.195 1.00 84.81 98 TYR A CA 1
ATOM 811 C C . TYR A 1 98 ? 2.076 -2.642 1.221 1.00 84.81 98 TYR A C 1
ATOM 813 O O . TYR A 1 98 ? 2.987 -1.892 0.869 1.00 84.81 98 TYR A O 1
ATOM 821 N N . ALA A 1 99 ? 1.770 -2.824 2.501 1.00 87.31 99 ALA A N 1
ATOM 822 C CA . ALA A 1 99 ? 2.554 -2.269 3.596 1.00 87.31 99 ALA A CA 1
ATOM 823 C C . ALA A 1 99 ? 2.600 -3.218 4.793 1.00 87.31 99 ALA A C 1
ATOM 825 O O . ALA A 1 99 ? 1.685 -4.006 5.027 1.00 87.31 99 ALA A O 1
ATOM 826 N N . TYR A 1 100 ? 3.665 -3.093 5.573 1.00 87.56 100 TYR A N 1
ATOM 827 C CA . TYR A 1 100 ? 3.821 -3.691 6.884 1.00 87.56 100 TYR A CA 1
ATOM 828 C C . TYR A 1 100 ? 3.717 -2.598 7.940 1.00 87.56 100 TYR A C 1
ATOM 830 O O . TYR A 1 100 ? 4.423 -1.589 7.882 1.00 87.56 100 TYR A O 1
ATOM 838 N N . ILE A 1 101 ? 2.838 -2.807 8.911 1.00 88.44 101 ILE A N 1
ATOM 839 C CA . ILE A 1 101 ? 2.663 -1.908 10.050 1.00 88.44 101 ILE A CA 1
ATOM 840 C C . ILE A 1 101 ? 3.230 -2.607 11.273 1.00 88.44 101 ILE A C 1
ATOM 842 O O . ILE A 1 101 ? 2.792 -3.708 11.605 1.00 88.44 101 ILE A O 1
ATOM 846 N N . VAL A 1 102 ? 4.210 -1.976 11.911 1.00 88.12 102 VAL A N 1
ATOM 847 C CA . VAL A 1 102 ? 4.863 -2.445 13.132 1.00 88.12 102 VAL A CA 1
ATOM 848 C C . VAL A 1 102 ? 4.300 -1.662 14.307 1.00 88.12 102 VAL A C 1
ATOM 850 O O . VAL A 1 102 ? 4.346 -0.430 14.318 1.00 88.12 102 VAL A O 1
ATOM 853 N N . PHE A 1 103 ? 3.757 -2.378 15.283 1.00 88.62 103 PHE A N 1
ATOM 854 C CA . PHE A 1 103 ? 3.269 -1.813 16.533 1.00 88.62 103 PHE A CA 1
ATOM 855 C C . PHE A 1 103 ? 4.335 -1.909 17.619 1.00 88.62 103 PHE A C 1
ATOM 857 O O . PHE A 1 103 ? 5.113 -2.862 17.654 1.00 88.62 103 PHE A O 1
ATOM 864 N N . ASN A 1 104 ? 4.307 -0.939 18.532 1.00 87.81 104 ASN A N 1
ATOM 865 C CA . ASN A 1 104 ? 5.224 -0.893 19.669 1.00 87.81 104 ASN A CA 1
ATOM 866 C C . ASN A 1 104 ? 5.034 -2.110 20.600 1.00 87.81 104 ASN A C 1
ATOM 868 O O . ASN A 1 104 ? 5.986 -2.690 21.120 1.00 87.81 104 ASN A O 1
ATOM 872 N N . GLU A 1 105 ? 3.778 -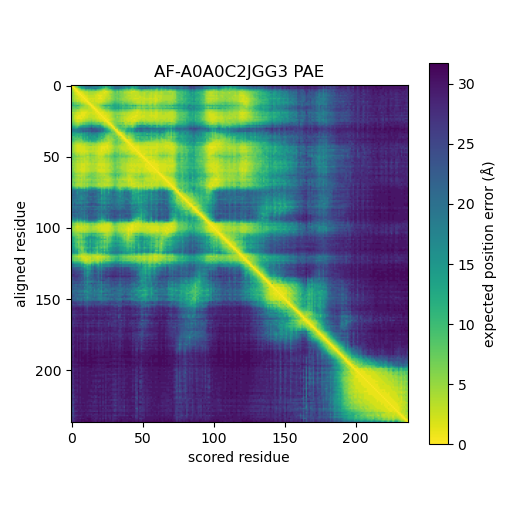2.525 20.779 1.00 85.19 105 GLU A N 1
ATOM 873 C CA . GLU A 1 105 ? 3.387 -3.643 21.636 1.00 85.19 105 GLU A CA 1
ATOM 874 C C . GLU A 1 105 ? 2.861 -4.824 20.814 1.00 85.19 105 GLU A C 1
ATOM 876 O O . GLU A 1 105 ? 2.364 -4.666 19.696 1.00 85.19 105 GLU A O 1
ATOM 881 N N . ALA A 1 106 ? 2.984 -6.032 21.374 1.00 81.69 106 ALA A N 1
ATOM 882 C CA . ALA A 1 106 ? 2.378 -7.222 20.785 1.00 81.69 106 ALA A CA 1
ATOM 883 C C . ALA A 1 106 ? 0.856 -7.103 20.840 1.00 81.69 106 ALA A C 1
ATOM 885 O O . ALA A 1 106 ? 0.292 -6.712 21.860 1.00 81.69 106 ALA A O 1
ATOM 886 N N . PHE A 1 107 ? 0.199 -7.442 19.736 1.00 74.75 107 PHE A N 1
ATOM 887 C CA . PHE A 1 107 ? -1.235 -7.268 19.592 1.00 74.75 107 PHE A CA 1
ATOM 888 C C . PHE A 1 107 ? -1.924 -8.598 19.302 1.00 74.75 107 PHE A C 1
ATOM 890 O O . PHE A 1 107 ? -1.543 -9.340 18.392 1.00 74.75 107 PHE A O 1
ATOM 897 N N . ASP A 1 108 ? -3.003 -8.861 20.038 1.00 70.94 108 ASP A N 1
ATOM 898 C CA . ASP A 1 108 ? -3.782 -10.076 19.861 1.00 70.94 108 ASP A CA 1
ATOM 899 C C . ASP A 1 108 ? -4.738 -9.977 18.663 1.00 70.94 108 ASP A C 1
ATOM 901 O O . ASP A 1 108 ? -5.650 -9.143 18.649 1.00 70.94 108 ASP A O 1
ATOM 905 N N . PRO A 1 109 ? -4.667 -10.897 17.682 1.00 63.84 109 PRO A N 1
ATOM 906 C CA . PRO A 1 109 ? -5.524 -10.862 16.499 1.00 63.84 109 PRO A CA 1
ATOM 907 C C . PRO A 1 109 ? -7.023 -10.892 16.803 1.00 63.84 109 PRO A C 1
ATOM 909 O O . PRO A 1 109 ? -7.823 -10.550 15.937 1.00 63.84 109 PRO A O 1
ATOM 912 N N . LYS A 1 110 ? -7.456 -11.320 17.989 1.00 66.56 110 LYS A N 1
ATOM 913 C CA . LYS A 1 110 ? -8.879 -11.353 18.360 1.00 66.56 110 LYS A CA 1
ATOM 914 C C . LYS A 1 110 ? -9.460 -9.952 18.587 1.00 66.56 110 LYS A C 1
ATOM 916 O O . LYS A 1 110 ? -10.656 -9.750 18.382 1.00 66.56 110 LYS A O 1
ATOM 921 N N . HIS A 1 111 ? -8.630 -8.971 18.937 1.00 66.06 111 HIS A N 1
ATOM 922 C CA . HIS A 1 111 ? -9.069 -7.588 19.137 1.00 66.06 111 HIS A CA 1
ATOM 923 C C . HIS A 1 111 ? -9.401 -6.895 17.800 1.00 66.06 111 HIS A C 1
ATOM 925 O O . HIS A 1 111 ? -10.331 -6.094 17.737 1.00 66.06 111 HIS A O 1
ATOM 931 N N . LEU A 1 112 ? -8.760 -7.306 16.695 1.00 64.69 112 LEU A N 1
ATOM 932 C CA . LEU A 1 112 ? -9.047 -6.806 15.338 1.00 64.69 112 LEU A CA 1
ATOM 933 C C . LEU A 1 112 ? -10.466 -7.118 14.853 1.00 64.69 112 LEU A C 1
ATOM 935 O O . LEU A 1 112 ? -11.003 -6.376 14.042 1.00 64.69 112 LEU A O 1
ATOM 939 N N . SER A 1 113 ? -11.083 -8.211 15.314 1.00 62.56 113 SER A N 1
ATOM 940 C CA . SER A 1 113 ? -12.458 -8.568 14.918 1.00 62.56 113 SER A CA 1
ATOM 941 C C . SER A 1 113 ? -13.510 -7.635 15.507 1.00 62.56 113 SER A C 1
ATOM 943 O O . SER A 1 113 ? -14.505 -7.380 14.842 1.00 62.56 113 SER A O 1
ATOM 945 N N . LYS A 1 114 ? -13.285 -7.128 16.725 1.00 65.62 114 LYS A N 1
ATOM 946 C CA . LYS A 1 114 ? -14.203 -6.184 17.378 1.00 65.62 114 LYS A CA 1
ATOM 947 C C . LYS A 1 114 ? -14.139 -4.823 16.692 1.00 65.62 114 LYS A C 1
ATOM 949 O O . LYS A 1 114 ? -15.157 -4.299 16.273 1.00 65.62 114 LYS A O 1
ATOM 954 N N . PHE A 1 115 ? -12.919 -4.347 16.449 1.00 65.19 115 PHE A N 1
ATOM 955 C CA . PHE A 1 115 ? -12.660 -3.087 15.751 1.00 65.19 115 PHE A CA 1
ATOM 956 C C . PHE A 1 115 ? -13.234 -3.035 14.322 1.00 65.19 115 PHE A C 1
ATOM 958 O O . PHE A 1 115 ? -13.463 -1.963 13.777 1.00 65.19 115 PHE A O 1
ATOM 965 N N . LEU A 1 116 ? -13.467 -4.196 13.703 1.00 61.66 116 LEU A N 1
ATOM 966 C CA . LEU A 1 116 ? -14.025 -4.314 12.357 1.00 61.66 116 LEU A CA 1
ATOM 967 C C . LEU A 1 116 ? -15.532 -4.051 12.259 1.00 61.66 116 LEU A C 1
ATOM 969 O O . LEU A 1 116 ? -16.034 -3.842 11.157 1.00 61.66 116 LEU A O 1
ATOM 973 N N . GLN A 1 117 ? -16.251 -4.180 13.374 1.00 62.75 117 GLN A N 1
ATOM 974 C CA . GLN A 1 117 ? -17.711 -4.068 13.416 1.00 62.75 117 GLN A CA 1
ATOM 975 C C . GLN A 1 117 ? -18.168 -2.623 13.607 1.00 62.75 117 GLN A C 1
ATOM 977 O O . GLN A 1 117 ? -19.288 -2.276 13.232 1.00 62.75 117 GLN A O 1
ATOM 982 N N . ASP A 1 118 ? -17.282 -1.783 14.132 1.00 62.97 118 ASP A N 1
ATOM 983 C CA . ASP A 1 118 ? -17.538 -0.372 14.339 1.00 62.97 118 ASP A CA 1
ATOM 984 C C . ASP A 1 118 ? -17.372 0.363 13.003 1.00 62.97 118 ASP A C 1
ATOM 986 O O . ASP A 1 118 ? -16.414 0.149 12.265 1.00 62.97 118 ASP A O 1
ATOM 990 N N . SER A 1 119 ? -18.368 1.178 12.668 1.00 71.88 119 SER A N 1
ATOM 991 C CA . SER A 1 119 ? -18.518 2.024 11.472 1.00 71.88 119 SER A CA 1
ATOM 992 C C . SER A 1 119 ? -17.229 2.423 10.717 1.00 71.88 119 SER A C 1
ATOM 994 O O . SER A 1 119 ? -16.206 2.699 11.348 1.00 71.88 119 SER A O 1
ATOM 996 N N . PRO A 1 120 ? -17.289 2.599 9.377 1.00 82.38 120 PRO A N 1
ATOM 997 C CA . PRO A 1 120 ? -16.121 2.959 8.574 1.00 82.38 120 PRO A CA 1
ATOM 998 C C . PRO A 1 120 ? -15.415 4.211 9.107 1.00 82.38 120 PRO A C 1
ATOM 1000 O O . PRO A 1 120 ? -16.050 5.200 9.480 1.00 82.38 120 PRO A O 1
ATOM 1003 N N . ILE A 1 121 ? -14.085 4.166 9.123 1.00 84.88 121 ILE A N 1
ATOM 1004 C CA . ILE A 1 121 ? -13.246 5.220 9.682 1.00 84.88 121 ILE A CA 1
ATOM 1005 C C . ILE A 1 121 ? -13.330 6.445 8.781 1.00 84.88 121 ILE A C 1
ATOM 1007 O O . ILE A 1 121 ? -12.913 6.421 7.624 1.00 84.88 121 ILE A O 1
ATOM 1011 N N . LYS A 1 122 ? -13.848 7.532 9.344 1.00 85.62 122 LYS A N 1
ATOM 1012 C CA . LYS A 1 122 ? -13.912 8.841 8.705 1.00 85.62 122 LYS A CA 1
ATOM 1013 C C . LYS A 1 122 ? -12.530 9.488 8.738 1.00 85.62 122 LYS A C 1
ATOM 1015 O O . LYS A 1 122 ? -12.050 9.875 9.800 1.00 85.62 122 LYS A O 1
ATOM 1020 N N . LEU A 1 123 ? -11.867 9.557 7.588 1.00 80.88 123 LEU A N 1
ATOM 1021 C CA . LEU A 1 123 ? -10.589 10.256 7.443 1.00 80.88 123 LEU A CA 1
ATOM 1022 C C . LEU A 1 123 ? -10.802 11.746 7.141 1.00 80.88 123 LEU A C 1
ATOM 1024 O O . LEU A 1 123 ? -9.999 12.563 7.585 1.00 80.88 123 LEU A O 1
ATOM 1028 N N . TYR A 1 124 ? -11.910 12.106 6.483 1.00 75.62 124 TYR A N 1
ATOM 1029 C CA . TYR A 1 124 ? -12.234 13.483 6.083 1.00 75.62 124 TYR A CA 1
ATOM 1030 C C . TYR A 1 124 ? -12.237 14.506 7.226 1.00 75.62 124 TYR A C 1
ATOM 1032 O O . TYR A 1 124 ? -11.754 15.616 7.037 1.00 75.62 124 TYR A O 1
ATOM 1040 N N . GLU A 1 125 ? -12.668 14.113 8.428 1.00 72.94 125 GLU A N 1
ATOM 1041 C CA . GLU A 1 125 ? -12.671 14.975 9.625 1.00 72.94 125 GLU A CA 1
ATOM 1042 C C . GLU A 1 125 ? -11.265 15.460 10.017 1.00 72.94 125 GLU A C 1
ATOM 1044 O O . GLU A 1 125 ? -11.113 16.505 10.639 1.00 72.94 125 GLU A O 1
ATOM 1049 N N . LYS A 1 126 ? -10.224 14.704 9.650 1.00 68.75 126 LYS A N 1
ATOM 1050 C CA . LYS A 1 126 ? -8.827 15.112 9.823 1.00 68.75 126 LYS A CA 1
ATOM 1051 C C . LYS A 1 126 ? -8.204 15.669 8.549 1.00 68.75 126 LYS A C 1
ATOM 1053 O O . LYS A 1 126 ? -7.233 16.415 8.654 1.00 68.75 126 LYS A O 1
ATOM 1058 N N . LEU A 1 127 ? -8.727 15.310 7.373 1.00 60.75 127 LEU A N 1
ATOM 1059 C CA . LEU A 1 127 ? -8.190 15.735 6.077 1.00 60.75 127 LEU A CA 1
ATOM 1060 C C . LEU A 1 127 ? -8.297 17.248 5.844 1.00 60.75 127 LEU A C 1
ATOM 1062 O O . LEU A 1 127 ? -7.514 17.755 5.055 1.00 60.75 127 LEU A O 1
ATOM 1066 N N . SER A 1 128 ? -9.156 17.982 6.565 1.00 55.09 128 SER A N 1
ATOM 1067 C CA . SER A 1 128 ? -9.215 19.455 6.483 1.00 55.09 128 SER A CA 1
ATOM 1068 C C . SER A 1 128 ? -7.870 20.141 6.760 1.00 55.09 128 SER A C 1
ATOM 1070 O O . SER A 1 128 ? -7.649 21.250 6.290 1.00 55.09 128 SER A O 1
ATOM 1072 N N . ASN A 1 129 ? -6.978 19.476 7.506 1.00 51.25 129 ASN A N 1
ATOM 1073 C CA . ASN A 1 129 ? -5.641 19.974 7.841 1.00 51.25 129 ASN A CA 1
ATOM 1074 C C . ASN A 1 129 ? -4.520 19.175 7.164 1.00 51.25 129 ASN A C 1
ATOM 1076 O O . ASN A 1 129 ? -3.356 19.558 7.249 1.00 51.25 129 ASN A O 1
ATOM 1080 N N . PHE A 1 130 ? -4.847 18.050 6.523 1.00 52.47 130 PHE A N 1
ATOM 1081 C CA . PHE A 1 130 ? -3.926 17.405 5.603 1.00 52.47 130 PHE A CA 1
ATOM 1082 C C . PHE A 1 130 ? -4.203 18.034 4.256 1.00 52.47 130 PHE A C 1
ATOM 1084 O O . PHE A 1 130 ? -4.909 17.455 3.430 1.00 52.47 130 PHE A O 1
ATOM 1091 N N . GLU A 1 131 ? -3.636 19.225 4.046 1.00 50.12 131 GLU A N 1
ATOM 1092 C CA . GLU A 1 131 ? -3.292 19.624 2.693 1.00 50.12 131 GLU A CA 1
ATOM 1093 C C . GLU A 1 131 ? -2.743 18.369 2.031 1.00 50.12 131 GLU A C 1
ATOM 1095 O O . GLU A 1 131 ? -1.821 17.715 2.539 1.00 50.12 131 GLU A O 1
ATOM 1100 N N . VAL A 1 132 ? -3.400 17.960 0.945 1.00 53.19 132 VAL A N 1
ATOM 1101 C CA . VAL A 1 132 ? -2.724 17.150 -0.044 1.00 53.19 132 VAL A CA 1
ATOM 1102 C C . VAL A 1 132 ? -1.437 17.927 -0.228 1.00 53.19 132 VAL A C 1
ATOM 1104 O O . VAL A 1 132 ? -1.480 19.056 -0.713 1.00 53.19 132 VAL A O 1
ATOM 1107 N N . GLU A 1 133 ? -0.318 17.390 0.261 1.00 50.97 133 GLU A N 1
ATOM 1108 C CA . GLU A 1 133 ? 0.983 17.724 -0.280 1.00 50.97 133 GLU A CA 1
ATOM 1109 C C . GLU A 1 133 ? 0.839 17.323 -1.747 1.00 50.97 133 GLU A C 1
ATOM 1111 O O . GLU A 1 133 ? 1.202 16.213 -2.155 1.00 50.97 133 GLU A O 1
ATOM 1116 N N . LEU A 1 134 ? 0.179 18.203 -2.509 1.00 50.44 134 LEU A N 1
ATOM 1117 C CA . LEU A 1 134 ? 0.299 18.407 -3.924 1.00 50.44 134 LEU A CA 1
ATOM 1118 C C . LEU A 1 134 ? 1.771 18.711 -4.012 1.00 50.44 134 LEU A C 1
ATOM 1120 O O . LEU A 1 134 ? 2.228 19.812 -3.723 1.00 50.44 134 LEU A O 1
ATOM 1124 N N . GLU A 1 135 ? 2.463 17.583 -4.108 1.00 52.16 135 GLU A N 1
ATOM 1125 C CA . GLU A 1 135 ? 3.771 17.334 -4.633 1.00 52.16 135 GLU A CA 1
ATOM 1126 C C . GLU A 1 135 ? 4.500 18.643 -4.820 1.00 52.16 135 GLU A C 1
ATOM 1128 O O . GLU A 1 135 ? 4.080 19.447 -5.655 1.00 52.16 135 GLU A O 1
ATOM 1133 N N . LYS A 1 136 ? 5.577 18.843 -4.035 1.00 51.41 136 LYS A N 1
ATOM 1134 C CA . LYS A 1 136 ? 6.639 19.810 -4.358 1.00 51.41 136 LYS A CA 1
ATOM 1135 C C . LYS A 1 136 ? 6.612 19.986 -5.872 1.00 51.41 136 LYS A C 1
ATOM 1137 O O . LYS A 1 136 ? 6.754 18.962 -6.523 1.00 51.41 136 LYS A O 1
ATOM 1142 N N . PRO A 1 137 ? 6.306 21.169 -6.424 1.00 53.44 137 PRO A N 1
ATOM 1143 C CA . PRO A 1 137 ? 5.998 21.290 -7.847 1.00 53.44 137 PRO A CA 1
ATOM 1144 C C . PRO A 1 137 ? 7.038 20.500 -8.633 1.00 53.44 137 PRO A C 1
ATOM 1146 O O . PRO A 1 137 ? 8.215 20.569 -8.253 1.00 53.44 137 PRO A O 1
ATOM 1149 N N . MET A 1 138 ? 6.606 19.696 -9.625 1.00 55.84 138 MET A N 1
ATOM 1150 C CA . MET A 1 138 ? 7.530 18.931 -10.478 1.00 55.84 138 MET A CA 1
ATOM 1151 C C . MET A 1 138 ? 8.785 19.775 -10.690 1.00 55.84 138 MET A C 1
ATOM 1153 O O . MET A 1 138 ? 8.615 20.968 -10.981 1.00 55.84 138 MET A O 1
ATOM 1157 N N . PRO A 1 139 ? 9.994 19.219 -10.455 1.00 61.66 139 PRO A N 1
ATOM 1158 C CA . PRO A 1 139 ? 11.216 20.008 -10.471 1.00 61.66 139 PRO A CA 1
ATOM 1159 C C . PRO A 1 139 ? 11.171 20.906 -11.698 1.00 61.66 139 PRO A C 1
ATOM 1161 O O . PRO A 1 139 ? 10.825 20.431 -12.782 1.00 61.66 139 PRO A O 1
ATOM 1164 N N . ALA A 1 140 ? 11.378 22.211 -11.491 1.00 66.25 140 ALA A N 1
ATOM 1165 C CA . ALA A 1 140 ? 11.205 23.199 -12.547 1.00 66.25 140 ALA A CA 1
ATOM 1166 C C . ALA A 1 140 ? 11.890 22.690 -13.818 1.00 66.25 140 ALA A C 1
ATOM 1168 O O . ALA A 1 140 ? 12.967 22.105 -13.726 1.00 66.25 140 ALA A O 1
ATOM 1169 N N . VAL A 1 141 ? 11.271 22.891 -14.983 1.00 69.12 141 VAL A N 1
ATOM 1170 C CA . VAL A 1 141 ? 11.724 22.321 -16.268 1.00 69.12 141 VAL A CA 1
ATOM 1171 C C . VAL A 1 141 ? 13.239 22.489 -16.492 1.00 69.12 141 VAL A C 1
ATOM 1173 O O . VAL A 1 141 ? 13.868 21.608 -17.068 1.00 69.12 141 VAL A O 1
ATOM 1176 N N . GLY A 1 142 ? 13.841 23.560 -15.961 1.00 70.50 142 GLY A N 1
ATOM 1177 C CA . GLY A 1 142 ? 15.293 23.765 -15.948 1.00 70.50 142 GLY A CA 1
ATOM 1178 C C . GLY A 1 142 ? 16.099 22.667 -15.237 1.00 70.50 142 GLY A C 1
ATOM 1179 O O . GLY A 1 142 ? 17.063 22.176 -15.805 1.00 70.50 142 GLY A O 1
ATOM 1180 N N . VAL A 1 143 ? 15.679 22.207 -14.056 1.00 71.81 143 VAL A N 1
ATOM 1181 C CA . VAL A 1 143 ? 16.341 21.112 -13.317 1.00 71.81 143 VAL A CA 1
ATOM 1182 C C . VAL A 1 143 ? 16.239 19.796 -14.093 1.00 71.81 143 VAL A C 1
ATOM 1184 O O . VAL A 1 143 ? 17.202 19.041 -14.175 1.00 71.81 143 VAL A O 1
ATOM 1187 N N . LEU A 1 144 ? 15.083 19.537 -14.713 1.00 69.44 144 LEU A N 1
ATOM 1188 C CA . LEU A 1 144 ? 14.875 18.392 -15.608 1.00 69.44 144 LEU A CA 1
ATOM 1189 C C . LEU A 1 144 ? 15.835 18.429 -16.806 1.00 69.44 144 LEU A C 1
ATOM 1191 O O . LEU A 1 144 ? 16.427 17.410 -17.155 1.00 69.44 144 LEU A O 1
ATOM 1195 N N . LEU A 1 145 ? 16.008 19.607 -17.410 1.00 78.69 145 LEU A N 1
ATOM 1196 C CA . LEU A 1 145 ? 16.908 19.813 -18.541 1.00 78.69 145 LEU A CA 1
ATOM 1197 C C . LEU A 1 145 ? 18.380 19.634 -18.142 1.00 78.69 145 LEU A C 1
ATOM 1199 O O . LEU A 1 145 ? 19.139 19.011 -18.873 1.00 78.69 145 LEU A O 1
ATOM 1203 N N . GLU A 1 146 ? 18.778 20.123 -16.966 1.00 76.19 146 GLU A N 1
ATOM 1204 C CA . GLU A 1 146 ? 20.127 19.923 -16.426 1.00 76.19 146 GLU A CA 1
ATOM 1205 C C . GLU A 1 146 ? 20.440 18.447 -16.177 1.00 76.19 146 GLU A C 1
ATOM 1207 O O . GLU A 1 146 ? 21.526 17.980 -16.518 1.00 76.19 146 GLU A O 1
ATOM 1212 N N . VAL A 1 147 ? 19.491 17.704 -15.602 1.00 75.38 147 VAL A N 1
ATOM 1213 C CA . VAL A 1 147 ? 19.622 16.260 -15.381 1.00 75.38 147 VAL A CA 1
ATOM 1214 C C . VAL A 1 147 ? 19.768 15.536 -16.723 1.00 75.38 147 VAL A C 1
ATOM 1216 O O . VAL A 1 147 ? 20.712 14.771 -16.896 1.00 75.38 147 VAL A O 1
ATOM 1219 N N . LEU A 1 148 ? 18.908 15.832 -17.704 1.00 73.38 148 LEU A N 1
ATOM 1220 C CA . LEU A 1 148 ? 18.995 15.251 -19.051 1.00 73.38 148 LEU A CA 1
ATOM 1221 C C . LEU A 1 148 ? 20.336 15.545 -19.733 1.00 73.38 148 LEU A C 1
ATOM 1223 O O . LEU A 1 148 ? 20.953 14.632 -20.280 1.00 73.38 148 LEU A O 1
ATOM 1227 N N . ASN A 1 149 ? 20.817 16.786 -19.649 1.00 79.12 149 ASN A N 1
ATOM 1228 C CA . ASN A 1 149 ? 22.105 17.176 -20.217 1.00 79.12 149 ASN A CA 1
ATOM 1229 C C . ASN A 1 149 ? 23.267 16.419 -19.557 1.00 79.12 149 ASN A C 1
ATOM 1231 O O . ASN A 1 149 ? 24.181 15.988 -20.253 1.00 79.12 149 ASN A O 1
ATOM 1235 N N . LYS A 1 150 ? 23.227 16.202 -18.234 1.00 74.62 150 LYS A N 1
ATOM 1236 C CA . LYS A 1 150 ? 24.233 15.388 -17.528 1.00 74.62 150 LYS A CA 1
ATOM 1237 C C . LYS A 1 150 ? 24.239 13.934 -18.000 1.00 74.62 150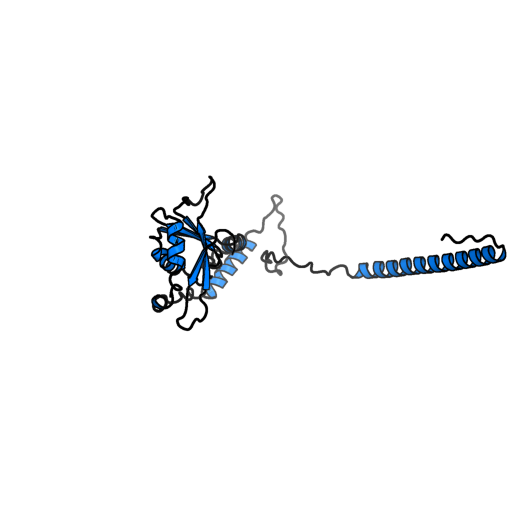 LYS A C 1
ATOM 1239 O O . LYS A 1 150 ? 25.314 13.387 -18.219 1.00 74.62 150 LYS A O 1
ATOM 1244 N N . TYR A 1 151 ? 23.072 13.313 -18.190 1.00 64.25 151 TYR A N 1
ATOM 1245 C CA . TYR A 1 151 ? 23.002 11.948 -18.731 1.00 64.25 151 TYR A CA 1
ATOM 1246 C C . TYR A 1 151 ? 23.572 11.871 -20.155 1.00 64.25 151 TYR A C 1
ATOM 1248 O O . TYR A 1 151 ? 24.334 10.955 -20.449 1.00 64.25 151 TYR A O 1
ATOM 1256 N N . GLN A 1 152 ? 23.271 12.854 -21.011 1.00 63.47 152 GLN A N 1
ATOM 1257 C CA . GLN A 1 152 ? 23.826 12.926 -22.368 1.00 63.47 152 GLN A CA 1
ATOM 1258 C C . GLN A 1 152 ? 25.350 13.123 -22.374 1.00 63.47 152 GLN A C 1
ATOM 1260 O O . GLN A 1 152 ? 26.039 12.514 -23.187 1.00 63.47 152 GLN A O 1
ATOM 1265 N N . LEU A 1 153 ? 25.880 13.932 -21.452 1.00 60.44 153 LEU A N 1
ATOM 1266 C CA . LEU A 1 153 ? 27.322 14.136 -21.283 1.00 60.44 153 LEU A CA 1
ATOM 1267 C C . LEU A 1 153 ? 28.028 12.854 -20.814 1.00 60.44 153 LEU A C 1
ATOM 1269 O O . LEU A 1 153 ? 29.022 12.452 -21.412 1.00 60.44 153 LEU A O 1
ATOM 1273 N N . ASN A 1 154 ? 27.478 12.149 -19.824 1.00 59.03 154 ASN A N 1
ATOM 1274 C CA . ASN A 1 154 ? 28.054 10.891 -19.333 1.00 59.03 154 ASN A CA 1
ATOM 1275 C C . ASN A 1 154 ? 28.053 9.776 -20.404 1.00 59.03 154 ASN A C 1
ATOM 1277 O O . ASN A 1 154 ? 28.979 8.967 -20.464 1.00 59.03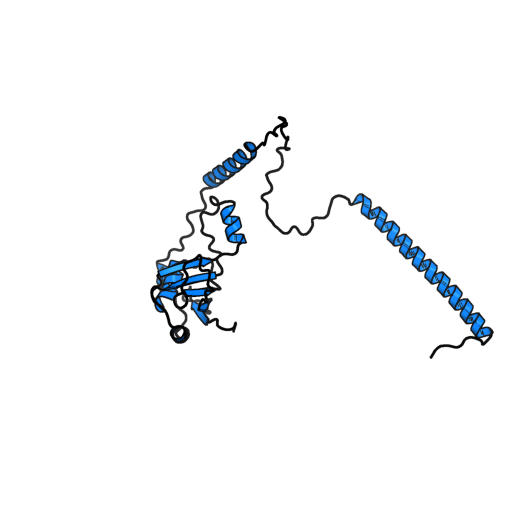 154 ASN A O 1
ATOM 1281 N N . GLU A 1 155 ? 27.038 9.724 -21.274 1.00 55.16 155 GLU A N 1
ATOM 1282 C CA . GLU A 1 155 ? 27.025 8.800 -22.421 1.00 55.16 155 GLU A CA 1
ATOM 1283 C C . GLU A 1 155 ? 28.083 9.135 -23.480 1.00 55.16 155 GLU A C 1
ATOM 1285 O O . GLU A 1 155 ? 28.570 8.228 -24.153 1.00 55.16 155 GLU A O 1
ATOM 1290 N N . SER A 1 156 ? 28.448 10.412 -23.631 1.00 56.41 156 SER A N 1
ATOM 1291 C CA . SER A 1 156 ? 29.551 10.821 -24.511 1.00 56.41 156 SER A CA 1
ATOM 1292 C C . SER A 1 156 ? 30.933 10.610 -23.888 1.00 56.41 156 SER A C 1
ATOM 1294 O O . SER A 1 156 ? 31.891 10.353 -24.605 1.00 56.41 156 SER A O 1
ATOM 1296 N N . GLU A 1 157 ? 31.052 10.670 -22.560 1.00 52.78 157 GLU A N 1
ATOM 1297 C CA . GLU A 1 157 ? 32.313 10.399 -21.852 1.00 52.78 157 GLU A CA 1
ATOM 1298 C C . GLU A 1 157 ? 32.623 8.896 -21.746 1.00 52.78 157 GLU A C 1
ATOM 1300 O O . GLU A 1 157 ? 33.778 8.511 -21.589 1.00 52.78 157 GLU A O 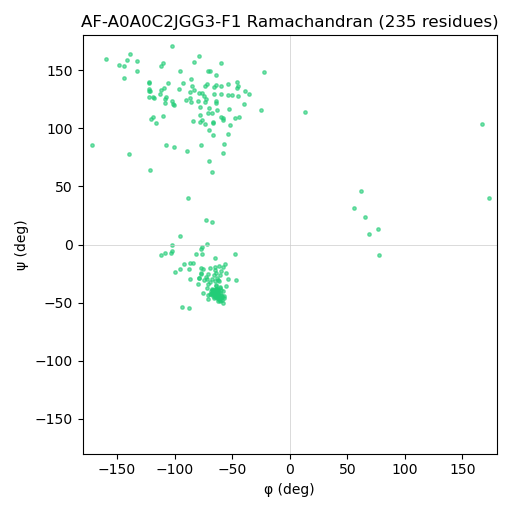1
ATOM 1305 N N . THR A 1 158 ? 31.612 8.034 -21.898 1.00 49.34 158 THR A N 1
ATOM 1306 C CA . THR A 1 158 ? 31.754 6.567 -21.994 1.00 49.34 158 THR A CA 1
ATOM 1307 C C . THR A 1 158 ? 31.982 6.101 -23.438 1.00 49.34 158 THR A C 1
ATOM 1309 O O . THR A 1 158 ? 31.446 5.091 -23.903 1.00 49.34 158 THR A O 1
ATOM 1312 N N . GLU A 1 159 ? 32.787 6.851 -24.187 1.00 55.12 159 GLU A N 1
ATOM 1313 C CA . GLU A 1 159 ? 33.420 6.346 -25.402 1.00 55.12 159 GLU A CA 1
ATOM 1314 C C . GLU A 1 159 ? 34.599 5.461 -24.988 1.00 55.12 159 GLU A C 1
ATOM 1316 O O . GLU A 1 159 ? 35.735 5.915 -24.866 1.00 55.12 159 GLU A O 1
ATOM 1321 N N . ASP A 1 160 ? 34.304 4.186 -24.722 1.00 57.12 160 ASP A N 1
ATOM 1322 C CA . ASP A 1 160 ? 35.319 3.178 -24.430 1.00 57.12 160 ASP A CA 1
ATOM 1323 C C . ASP A 1 160 ? 36.294 3.091 -25.614 1.00 57.12 160 ASP A C 1
ATOM 1325 O O . ASP A 1 160 ? 35.957 2.607 -26.701 1.00 57.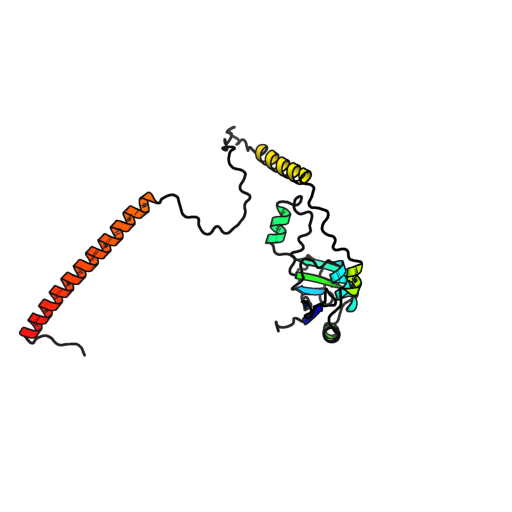12 160 ASP A O 1
ATOM 1329 N N . VAL A 1 161 ? 37.502 3.611 -25.406 1.00 59.38 161 VAL A N 1
ATOM 1330 C CA . VAL A 1 161 ? 38.637 3.378 -26.294 1.00 59.38 161 VAL A CA 1
ATOM 1331 C C . VAL A 1 161 ? 39.150 1.985 -25.955 1.00 59.38 161 VAL A C 1
ATOM 1333 O O . VAL A 1 161 ? 39.646 1.759 -24.851 1.00 59.38 161 VAL A O 1
ATOM 1336 N N . ASP A 1 162 ? 38.987 1.044 -26.882 1.00 65.50 162 ASP A N 1
ATOM 1337 C CA . ASP A 1 162 ? 39.455 -0.330 -26.695 1.00 65.50 162 ASP A CA 1
ATOM 1338 C C . ASP A 1 162 ? 40.994 -0.339 -26.477 1.00 65.50 162 ASP A C 1
ATOM 1340 O O . ASP A 1 162 ? 41.697 0.575 -26.915 1.00 65.50 162 ASP A O 1
ATOM 1344 N N . GLU A 1 163 ? 41.549 -1.377 -25.833 1.00 71.56 163 GLU A N 1
ATOM 1345 C CA . GLU A 1 163 ? 42.992 -1.500 -25.497 1.00 71.56 163 GLU A CA 1
ATOM 1346 C C . GLU A 1 163 ? 43.939 -1.391 -26.717 1.00 71.56 163 GLU A C 1
ATOM 1348 O O . GLU A 1 163 ? 45.133 -1.131 -26.578 1.00 71.56 163 GLU A O 1
ATOM 1353 N N . GLU A 1 164 ? 43.397 -1.541 -27.926 1.00 68.50 164 GLU A N 1
ATOM 1354 C CA . GLU A 1 164 ? 44.089 -1.431 -29.214 1.00 68.50 164 GLU A CA 1
ATOM 1355 C C . GLU A 1 164 ? 43.962 -0.032 -29.857 1.00 68.50 164 GLU A C 1
ATOM 1357 O O . GLU A 1 164 ? 44.379 0.171 -30.997 1.00 68.50 164 GLU A O 1
ATOM 1362 N N . GLY A 1 165 ? 43.397 0.948 -29.140 1.00 67.94 165 GLY A N 1
ATOM 1363 C CA . GLY A 1 165 ? 43.294 2.347 -29.567 1.00 67.94 165 GLY A CA 1
ATOM 1364 C C . GLY A 1 165 ? 42.210 2.627 -30.613 1.00 67.94 165 GLY A C 1
ATOM 1365 O O . GLY A 1 165 ? 42.208 3.698 -31.222 1.00 67.94 165 GLY A O 1
ATOM 1366 N N . TRP A 1 166 ? 41.292 1.686 -30.845 1.00 54.53 166 TRP A N 1
ATOM 1367 C CA . TRP A 1 166 ? 40.176 1.869 -31.771 1.00 54.53 166 TRP A CA 1
ATOM 1368 C C . TRP A 1 166 ? 38.987 2.531 -31.076 1.00 54.53 166 TRP A C 1
ATOM 1370 O O . TRP A 1 166 ? 38.538 2.094 -30.020 1.00 54.53 166 TRP A O 1
ATOM 1380 N N . VAL A 1 167 ? 38.446 3.571 -31.713 1.00 63.97 167 VAL A N 1
ATOM 1381 C CA . VAL A 1 167 ? 37.252 4.290 -31.253 1.00 63.97 167 VAL A CA 1
ATOM 1382 C C . VAL A 1 167 ? 36.048 3.831 -32.078 1.00 63.97 167 VAL A C 1
ATOM 1384 O O . VAL A 1 167 ? 36.034 3.971 -33.305 1.00 63.97 167 VAL A O 1
ATOM 1387 N N . LYS A 1 168 ? 35.014 3.281 -31.428 1.00 64.88 168 LYS A N 1
ATOM 1388 C CA . LYS A 1 168 ? 33.752 2.916 -32.098 1.00 64.88 168 LYS A CA 1
ATOM 1389 C C . LYS A 1 168 ? 32.938 4.169 -32.420 1.00 64.88 168 LYS A C 1
ATOM 1391 O O . LYS A 1 168 ? 32.251 4.710 -31.561 1.00 64.88 168 LYS A O 1
ATOM 1396 N N . VAL A 1 169 ? 32.942 4.580 -33.688 1.00 59.06 169 VAL A N 1
ATOM 1397 C CA . VAL A 1 169 ? 32.097 5.679 -34.182 1.00 59.06 169 VAL A CA 1
ATOM 1398 C C . VAL A 1 169 ? 30.620 5.266 -34.119 1.00 59.06 169 VAL A C 1
ATOM 1400 O O . VAL A 1 169 ? 30.146 4.474 -34.937 1.00 59.06 169 VAL A O 1
ATOM 1403 N N . LYS A 1 170 ? 29.869 5.808 -33.155 1.00 56.88 170 LYS A N 1
ATOM 1404 C CA . LYS A 1 170 ? 28.401 5.715 -33.127 1.00 56.88 170 LYS A CA 1
ATOM 1405 C C . LYS A 1 170 ? 27.818 6.837 -33.992 1.00 56.88 170 LYS A C 1
ATOM 1407 O O . LYS A 1 170 ? 28.253 7.979 -33.924 1.00 56.88 170 LYS A O 1
ATOM 1412 N N . GLN A 1 171 ? 26.810 6.540 -34.815 1.00 53.62 171 GLN A N 1
ATOM 1413 C CA . GLN A 1 171 ? 26.066 7.591 -35.519 1.00 53.62 171 GLN A CA 1
ATOM 1414 C C . GLN A 1 171 ? 25.267 8.420 -34.498 1.00 53.62 171 GLN A C 1
ATOM 1416 O O . GLN A 1 171 ? 24.317 7.912 -33.906 1.00 53.62 171 GLN A O 1
ATOM 1421 N N . HIS A 1 172 ? 25.621 9.696 -34.317 1.00 47.59 172 HIS A N 1
ATOM 1422 C CA . HIS A 1 172 ? 25.044 10.619 -33.320 1.00 47.59 172 HIS A CA 1
ATOM 1423 C C . HIS A 1 172 ? 23.568 11.026 -33.550 1.00 47.59 172 HIS A C 1
ATOM 1425 O O . HIS A 1 172 ? 23.115 12.040 -33.030 1.00 47.59 172 HIS A O 1
ATOM 1431 N N . SER A 1 173 ? 22.789 10.282 -34.339 1.00 51.06 173 SER A N 1
ATOM 1432 C CA . SER A 1 173 ? 21.410 10.651 -34.698 1.00 51.06 173 SER A CA 1
ATOM 1433 C C . SER A 1 173 ? 20.324 9.895 -33.935 1.00 51.06 173 SER A C 1
ATOM 1435 O O . SER A 1 173 ? 19.143 10.213 -34.083 1.00 51.06 173 SER A O 1
ATOM 1437 N N . LYS A 1 174 ? 20.678 8.904 -33.113 1.00 51.97 174 LYS A N 1
ATOM 1438 C CA . LYS A 1 174 ? 19.704 8.176 -32.296 1.00 51.97 174 LYS A CA 1
ATOM 1439 C C . LYS A 1 174 ? 19.921 8.546 -30.839 1.00 51.97 174 LYS A C 1
ATOM 1441 O O . LYS A 1 174 ? 20.929 8.161 -30.258 1.00 51.97 174 LYS A O 1
ATOM 1446 N N . LEU A 1 175 ? 18.962 9.280 -30.268 1.00 52.03 175 LEU A N 1
ATOM 1447 C CA . LEU A 1 175 ? 18.808 9.366 -28.816 1.00 52.03 175 LEU A CA 1
ATOM 1448 C C . LEU A 1 175 ? 18.930 7.946 -28.241 1.00 52.03 175 LEU A C 1
ATOM 1450 O O . LEU A 1 175 ? 18.349 7.025 -28.838 1.00 52.03 175 LEU A O 1
ATOM 1454 N N . PRO A 1 176 ? 19.660 7.753 -27.131 1.00 48.56 176 PRO A N 1
ATOM 1455 C CA . PRO A 1 176 ? 19.700 6.467 -26.454 1.00 48.56 176 PRO A CA 1
ATOM 1456 C C . PRO A 1 176 ? 18.256 6.047 -26.193 1.00 48.56 176 PRO A C 1
ATOM 1458 O O . PRO A 1 176 ? 17.483 6.737 -25.522 1.00 48.56 176 PRO A O 1
ATOM 1461 N N . GLN A 1 177 ? 17.836 4.943 -26.802 1.00 50.19 177 GLN A N 1
ATOM 1462 C CA . GLN A 1 177 ? 16.558 4.359 -26.447 1.00 50.19 177 GLN A CA 1
ATOM 1463 C C . GLN A 1 177 ? 16.728 3.866 -25.013 1.00 50.19 177 GLN A C 1
ATOM 1465 O O . GLN A 1 177 ? 17.405 2.866 -24.781 1.00 50.19 177 GLN A O 1
ATOM 1470 N N . LEU A 1 178 ? 16.148 4.599 -24.056 1.00 45.25 178 LEU A N 1
ATOM 1471 C CA . LEU A 1 178 ? 15.885 4.099 -22.709 1.00 45.25 178 LEU A CA 1
ATOM 1472 C C . LEU A 1 178 ? 15.432 2.641 -22.848 1.00 45.25 178 LEU A C 1
ATOM 1474 O O . LEU A 1 178 ? 14.562 2.391 -23.692 1.00 45.25 178 LEU A O 1
ATOM 1478 N N . PRO A 1 179 ? 15.974 1.681 -22.076 1.00 38.03 179 PRO A N 1
ATOM 1479 C CA . PRO A 1 179 ? 15.493 0.310 -22.097 1.00 38.03 179 PRO A CA 1
ATOM 1480 C C . PRO A 1 179 ? 14.109 0.278 -21.444 1.00 38.03 179 PRO A C 1
ATOM 1482 O O . PRO A 1 179 ? 13.911 -0.195 -20.328 1.00 38.03 179 PRO A O 1
ATOM 1485 N N . PHE A 1 180 ? 13.116 0.810 -22.144 1.00 39.94 180 PHE A N 1
ATOM 1486 C CA . PHE A 1 180 ? 11.732 0.559 -21.860 1.00 39.94 180 PHE A CA 1
ATOM 1487 C C . PHE A 1 180 ? 11.526 -0.895 -22.254 1.00 39.94 180 PHE A C 1
ATOM 1489 O O . PHE A 1 180 ? 11.348 -1.219 -23.425 1.00 39.94 180 PHE A O 1
ATOM 1496 N N . GLN A 1 181 ? 11.566 -1.792 -21.270 1.00 46.47 181 GLN A N 1
ATOM 1497 C CA . GLN A 1 181 ? 10.970 -3.114 -21.410 1.00 46.47 181 GLN A CA 1
ATOM 1498 C C . GLN A 1 181 ? 9.446 -2.959 -21.494 1.00 46.47 181 GLN A C 1
ATOM 1500 O O . GLN A 1 181 ? 8.689 -3.474 -20.674 1.00 46.47 181 GLN A O 1
ATOM 1505 N N . VAL A 1 182 ? 8.966 -2.272 -22.528 1.00 44.72 182 VAL A N 1
ATOM 1506 C CA . VAL A 1 182 ? 7.765 -2.754 -23.180 1.00 44.72 182 VAL A CA 1
ATOM 1507 C C . VAL A 1 182 ? 8.163 -4.092 -23.750 1.00 44.72 182 VAL A C 1
ATOM 1509 O O . VAL A 1 182 ? 9.139 -4.210 -24.487 1.00 44.72 182 VAL A O 1
ATOM 1512 N N . ARG A 1 183 ? 7.417 -5.126 -23.366 1.00 49.59 183 ARG A N 1
ATOM 1513 C CA . ARG A 1 183 ? 7.286 -6.286 -24.235 1.00 49.59 183 ARG A CA 1
ATOM 1514 C C . ARG A 1 183 ? 6.815 -5.733 -25.568 1.00 49.59 183 ARG A C 1
ATOM 1516 O O . ARG A 1 183 ? 5.629 -5.458 -25.726 1.00 49.59 183 ARG A O 1
ATOM 1523 N N . GLU A 1 184 ? 7.754 -5.478 -26.468 1.00 50.28 184 GLU A N 1
ATOM 1524 C CA . GLU A 1 184 ? 7.423 -5.207 -27.845 1.00 50.28 184 GLU A CA 1
ATOM 1525 C C . GLU A 1 184 ? 6.691 -6.460 -28.309 1.00 50.28 184 GLU A C 1
ATOM 1527 O O . GLU A 1 184 ? 7.267 -7.547 -28.397 1.00 50.28 184 GLU A O 1
ATOM 1532 N N . GLU A 1 185 ? 5.384 -6.340 -28.541 1.00 58.28 185 GLU A N 1
ATOM 1533 C CA . GLU A 1 185 ? 4.771 -7.225 -29.516 1.00 58.28 185 GLU A CA 1
ATOM 1534 C C . GLU A 1 185 ? 5.649 -7.128 -30.766 1.00 58.28 185 GLU A C 1
ATOM 1536 O O . GLU A 1 185 ? 5.994 -6.009 -31.164 1.00 58.28 185 GLU A O 1
ATOM 1541 N N . PRO A 1 186 ? 6.095 -8.258 -31.333 1.00 49.41 186 PRO A N 1
ATOM 1542 C CA . PRO A 1 186 ? 7.149 -8.243 -32.330 1.00 49.41 186 PRO A CA 1
ATOM 1543 C C . PRO A 1 186 ? 6.721 -7.361 -33.504 1.00 49.41 186 PRO A C 1
ATOM 1545 O O . PRO A 1 186 ? 5.831 -7.727 -34.280 1.00 49.41 186 PRO A O 1
ATOM 1548 N N . LYS A 1 187 ? 7.365 -6.192 -33.634 1.00 54.12 187 LYS A N 1
ATOM 1549 C CA . LYS A 1 187 ? 7.255 -5.338 -34.813 1.00 54.12 187 LYS A CA 1
ATOM 1550 C C . LYS A 1 187 ? 7.899 -6.094 -35.962 1.00 54.12 187 LYS A C 1
ATOM 1552 O O . LYS A 1 187 ? 9.106 -6.068 -36.170 1.00 54.12 187 LYS A O 1
ATOM 1557 N N . LYS A 1 188 ? 7.064 -6.809 -36.707 1.00 57.06 188 LYS A N 1
ATOM 1558 C CA . LYS A 1 188 ? 7.406 -7.255 -38.050 1.00 57.06 188 LYS A CA 1
ATOM 1559 C C . LYS A 1 188 ? 7.579 -6.010 -38.906 1.00 57.06 188 LYS A C 1
ATOM 1561 O O . LYS A 1 188 ? 6.621 -5.245 -39.022 1.00 57.06 188 LYS A O 1
ATOM 1566 N N . LYS A 1 189 ? 8.761 -5.860 -39.498 1.00 57.12 189 LYS A N 1
ATOM 1567 C CA . LYS A 1 189 ? 8.974 -5.586 -40.928 1.00 57.12 189 LYS A CA 1
ATOM 1568 C C . LYS A 1 189 ? 10.416 -5.166 -41.148 1.00 57.12 189 LYS A C 1
ATOM 1570 O O . LYS A 1 189 ? 10.764 -4.035 -40.854 1.00 57.12 189 LYS A O 1
ATOM 1575 N N . GLU A 1 190 ? 11.189 -6.098 -41.684 1.00 55.06 190 GLU A N 1
ATOM 1576 C CA . GLU A 1 190 ? 12.231 -5.877 -42.689 1.00 55.06 190 GLU A CA 1
ATOM 1577 C C . GLU A 1 190 ? 12.685 -7.275 -43.123 1.00 55.06 190 GLU A C 1
ATOM 1579 O O . GLU A 1 190 ? 13.502 -7.894 -42.460 1.00 55.06 190 GLU A O 1
ATOM 1584 N N . ASP A 1 191 ? 11.940 -7.826 -44.094 1.00 54.47 191 ASP A N 1
ATOM 1585 C CA . ASP A 1 191 ? 12.320 -8.863 -45.080 1.00 54.47 191 ASP A CA 1
ATOM 1586 C C . ASP A 1 191 ? 11.069 -9.311 -45.886 1.00 54.47 191 ASP A C 1
ATOM 1588 O O . ASP A 1 191 ? 10.839 -10.490 -46.167 1.00 54.47 191 ASP A O 1
ATOM 1592 N N . ASP A 1 192 ? 10.192 -8.370 -46.262 1.00 54.34 192 ASP A N 1
ATOM 1593 C CA . ASP A 1 192 ? 8.914 -8.699 -46.924 1.00 54.34 192 ASP A CA 1
ATOM 1594 C C . ASP A 1 192 ? 9.065 -9.083 -48.411 1.00 54.34 192 ASP A C 1
ATOM 1596 O O . ASP A 1 192 ? 8.130 -9.611 -49.006 1.00 54.34 192 ASP A O 1
ATOM 1600 N N . VAL A 1 193 ? 10.250 -8.938 -49.016 1.00 54.97 193 VAL A N 1
ATOM 1601 C CA . VAL A 1 193 ? 10.465 -9.315 -50.428 1.00 54.97 193 VAL A CA 1
ATOM 1602 C C . VAL A 1 193 ? 10.610 -10.838 -50.599 1.00 54.97 193 VAL A C 1
ATOM 1604 O O . VAL A 1 193 ? 10.274 -11.387 -51.649 1.00 54.97 193 VAL A O 1
ATOM 1607 N N . HIS A 1 194 ? 11.043 -11.570 -49.563 1.00 54.75 194 HIS A N 1
ATOM 1608 C CA . HIS A 1 194 ? 11.280 -13.015 -49.684 1.00 54.75 194 HIS A CA 1
ATOM 1609 C C . HIS A 1 194 ? 10.064 -13.887 -49.315 1.00 54.75 194 HIS A C 1
ATOM 1611 O O . HIS A 1 194 ? 10.003 -15.058 -49.708 1.00 54.75 194 HIS A O 1
ATOM 1617 N N . LEU A 1 195 ? 9.070 -13.332 -48.609 1.00 53.78 195 LEU A N 1
ATOM 1618 C CA . LEU A 1 195 ? 7.851 -14.038 -48.189 1.00 53.78 195 LEU A CA 1
ATOM 1619 C C . LEU A 1 195 ? 6.858 -14.260 -49.343 1.00 53.78 195 LEU A C 1
ATOM 1621 O O . LEU A 1 195 ? 6.177 -15.291 -49.378 1.00 53.78 195 LEU A O 1
ATOM 1625 N N . GLU A 1 196 ? 6.825 -13.361 -50.331 1.00 59.91 196 GLU A N 1
ATOM 1626 C CA . GLU A 1 196 ? 5.972 -13.491 -51.520 1.00 59.91 196 GLU A CA 1
ATOM 1627 C C . GLU A 1 196 ? 6.354 -14.719 -52.367 1.00 59.91 196 GLU A C 1
ATOM 1629 O O . GLU A 1 196 ? 5.476 -15.482 -52.781 1.00 59.91 196 GLU A O 1
ATOM 1634 N N . ILE A 1 197 ? 7.655 -15.011 -52.501 1.00 57.97 197 ILE A N 1
ATOM 1635 C CA . ILE A 1 197 ? 8.176 -16.181 -53.235 1.00 57.97 197 ILE A CA 1
ATOM 1636 C C . ILE A 1 197 ? 7.732 -17.499 -52.573 1.00 57.97 197 ILE A C 1
ATOM 1638 O O . ILE A 1 197 ? 7.377 -18.467 -53.253 1.00 57.97 197 ILE A O 1
ATOM 1642 N N . TYR A 1 198 ? 7.699 -17.553 -51.238 1.00 62.91 198 TYR A N 1
ATOM 1643 C CA . TYR A 1 198 ? 7.224 -18.732 -50.505 1.00 62.91 198 TYR A CA 1
ATOM 1644 C C . TYR A 1 198 ? 5.695 -18.857 -50.488 1.00 62.91 198 TYR A C 1
ATOM 1646 O O . TYR A 1 198 ? 5.181 -19.973 -50.378 1.00 62.91 198 TYR A O 1
ATOM 1654 N N . SER A 1 199 ? 4.957 -17.756 -50.640 1.00 63.91 199 SER A N 1
ATOM 1655 C CA . SER A 1 199 ? 3.493 -17.783 -50.730 1.00 63.91 199 SER A CA 1
ATOM 1656 C C . SER A 1 199 ? 3.007 -18.433 -52.035 1.00 63.91 199 SER A C 1
ATOM 1658 O O . SER A 1 199 ? 2.089 -19.258 -52.011 1.00 63.91 199 SER A O 1
ATOM 1660 N N . PHE A 1 200 ? 3.687 -18.156 -53.155 1.00 68.69 200 PHE A N 1
ATOM 1661 C CA . PHE A 1 200 ? 3.366 -18.739 -54.459 1.00 68.69 200 PHE A CA 1
ATOM 1662 C C . PHE A 1 200 ? 3.685 -20.239 -54.503 1.00 68.69 200 PHE A C 1
ATOM 1664 O O . PHE A 1 200 ? 2.851 -21.040 -54.927 1.00 68.69 200 PHE A O 1
ATOM 1671 N N . LYS A 1 201 ? 4.837 -20.649 -53.946 1.00 70.56 201 LYS A N 1
ATOM 1672 C CA . LYS A 1 201 ? 5.210 -22.071 -53.829 1.00 70.56 201 LYS A CA 1
ATOM 1673 C C . LYS A 1 201 ? 4.178 -22.883 -53.041 1.00 70.56 201 LYS A C 1
ATOM 1675 O O . LYS A 1 201 ? 3.856 -24.002 -53.425 1.00 70.56 201 LYS A O 1
ATOM 1680 N N . ARG A 1 202 ? 3.625 -22.325 -51.958 1.00 75.75 202 ARG A N 1
ATOM 1681 C CA . ARG A 1 202 ? 2.597 -23.004 -51.148 1.00 75.75 202 ARG A CA 1
ATOM 1682 C C . ARG A 1 202 ? 1.299 -23.224 -51.923 1.00 75.75 202 ARG A C 1
ATOM 1684 O O . ARG A 1 202 ? 0.750 -24.320 -51.846 1.00 75.75 202 ARG A O 1
ATOM 1691 N N . LYS A 1 203 ? 0.836 -22.219 -52.679 1.00 82.25 203 LYS A N 1
ATOM 1692 C CA . LYS A 1 203 ? -0.349 -22.355 -53.541 1.00 82.25 203 LYS A CA 1
ATOM 1693 C C . LYS A 1 203 ? -0.136 -23.418 -54.618 1.00 82.25 203 LYS A C 1
ATOM 1695 O O . LYS A 1 203 ? -0.971 -24.307 -54.732 1.00 82.25 203 LYS A O 1
ATOM 1700 N N . MET A 1 204 ? 1.007 -23.403 -55.308 1.00 78.38 204 MET A N 1
ATOM 1701 C CA . MET A 1 204 ? 1.327 -24.416 -56.324 1.00 78.38 204 MET A CA 1
ATOM 1702 C C . MET A 1 204 ? 1.347 -25.840 -55.753 1.00 78.38 204 MET A C 1
ATOM 1704 O O . MET A 1 204 ? 0.686 -26.723 -56.289 1.00 78.38 204 MET A O 1
ATOM 1708 N N . ILE A 1 205 ? 2.019 -26.058 -54.616 1.00 84.25 205 ILE A N 1
ATOM 1709 C CA . ILE A 1 205 ? 2.056 -27.375 -53.954 1.00 84.25 205 ILE A CA 1
ATOM 1710 C C . ILE A 1 205 ? 0.642 -27.840 -53.570 1.00 84.25 205 ILE A C 1
ATOM 1712 O O . ILE A 1 205 ? 0.307 -29.022 -53.686 1.00 84.25 205 ILE A O 1
ATOM 1716 N N . GLN A 1 206 ? -0.204 -26.921 -53.099 1.00 87.12 206 GLN A N 1
ATOM 1717 C CA . GLN A 1 206 ? -1.580 -27.236 -52.729 1.00 87.12 206 GLN A CA 1
ATOM 1718 C C . GLN A 1 206 ? -2.431 -27.595 -53.956 1.00 87.12 206 GLN A C 1
ATOM 1720 O O . GLN A 1 206 ? -3.182 -28.571 -53.906 1.00 87.12 206 GLN A O 1
ATOM 1725 N N . GLU A 1 207 ? -2.288 -26.865 -55.061 1.00 92.69 207 GLU A N 1
ATOM 1726 C CA . GLU A 1 207 ? -2.979 -27.135 -56.326 1.00 92.69 207 GLU A CA 1
ATOM 1727 C C . GLU A 1 207 ? -2.553 -28.473 -56.940 1.00 92.69 207 GLU A C 1
ATOM 1729 O O . GLU A 1 207 ? -3.411 -29.287 -57.286 1.00 92.69 207 GLU A O 1
ATOM 1734 N N . GLU A 1 208 ? -1.254 -28.772 -56.982 1.00 92.94 208 GLU A N 1
ATOM 1735 C CA . GLU A 1 208 ? -0.737 -30.062 -57.453 1.00 92.94 208 GLU A CA 1
ATOM 1736 C C . GLU A 1 208 ? -1.257 -31.230 -56.611 1.00 92.94 208 GLU A C 1
ATOM 1738 O O . GLU A 1 208 ? -1.649 -32.277 -57.139 1.00 92.94 208 GLU A O 1
ATOM 1743 N N . LYS A 1 209 ? -1.312 -31.060 -55.285 1.00 93.56 209 LYS A N 1
ATOM 1744 C CA . LYS A 1 209 ? -1.880 -32.072 -54.390 1.00 93.56 209 LYS A CA 1
ATOM 1745 C C . LYS A 1 209 ? -3.370 -32.289 -54.670 1.00 93.56 209 LYS A C 1
ATOM 1747 O O . LYS A 1 209 ? -3.816 -33.436 -54.705 1.00 93.56 209 LYS A O 1
ATOM 1752 N N . MET A 1 210 ? -4.128 -31.219 -54.915 1.00 91.00 210 MET A N 1
ATOM 1753 C CA . MET A 1 210 ? -5.555 -31.295 -55.250 1.00 91.00 210 MET A CA 1
ATOM 1754 C C . MET A 1 210 ? -5.802 -31.965 -56.605 1.00 91.00 210 MET A C 1
ATOM 1756 O O . MET A 1 210 ? -6.693 -32.808 -56.711 1.00 91.00 210 MET A O 1
ATOM 1760 N N . LEU A 1 211 ? -5.001 -31.648 -57.623 1.00 94.62 211 LEU A N 1
ATOM 1761 C CA . LEU A 1 211 ? -5.068 -32.289 -58.939 1.00 94.62 211 LEU A CA 1
ATOM 1762 C C . LEU A 1 211 ? -4.761 -33.787 -58.846 1.00 94.62 211 LEU A C 1
ATOM 1764 O O . LEU A 1 211 ? -5.502 -34.608 -59.386 1.00 94.62 211 LEU A O 1
ATOM 1768 N N . ASN A 1 212 ? -3.728 -34.159 -58.091 1.00 93.81 212 ASN A N 1
ATOM 1769 C CA . ASN A 1 212 ? -3.380 -35.561 -57.872 1.00 93.81 212 ASN A CA 1
ATOM 1770 C C . ASN A 1 212 ? -4.482 -36.338 -57.138 1.00 93.81 212 ASN A C 1
ATOM 1772 O O . ASN A 1 212 ? -4.747 -37.488 -57.489 1.00 93.81 212 ASN A O 1
ATOM 1776 N N . LEU A 1 213 ? -5.144 -35.725 -56.150 1.00 95.31 213 LEU A N 1
ATOM 1777 C CA . LEU A 1 213 ? -6.283 -36.338 -55.461 1.00 95.31 213 LEU A CA 1
ATOM 1778 C C . LEU A 1 213 ? -7.488 -36.506 -56.389 1.00 95.31 213 LEU A C 1
ATOM 1780 O O . LEU A 1 213 ? -8.101 -37.569 -56.378 1.00 95.31 213 LEU A O 1
ATOM 1784 N N . ARG A 1 214 ? -7.806 -35.501 -57.217 1.00 94.62 214 ARG A N 1
ATOM 1785 C CA . ARG A 1 214 ? -8.891 -35.593 -58.209 1.00 94.62 214 ARG A CA 1
ATOM 1786 C C . ARG A 1 214 ? -8.638 -36.716 -59.210 1.00 94.62 214 ARG A C 1
ATOM 1788 O O . ARG A 1 214 ? -9.521 -37.543 -59.405 1.00 94.62 214 ARG A O 1
ATOM 1795 N N . ARG A 1 215 ? -7.417 -36.804 -59.743 1.00 96.38 215 ARG A N 1
ATOM 1796 C CA . ARG A 1 215 ? -7.005 -37.883 -60.649 1.00 96.38 215 ARG A CA 1
ATOM 1797 C C . ARG A 1 215 ? -7.165 -39.262 -60.006 1.00 96.38 215 ARG A C 1
ATOM 1799 O O . ARG A 1 215 ? -7.820 -40.123 -60.578 1.00 96.38 215 ARG A O 1
ATOM 1806 N N . LYS A 1 216 ? -6.639 -39.458 -58.790 1.00 96.62 216 LYS A N 1
ATOM 1807 C CA . LYS A 1 216 ? -6.788 -40.737 -58.070 1.00 96.62 216 LYS A CA 1
ATOM 1808 C C . LYS A 1 216 ? -8.250 -41.088 -57.804 1.00 96.62 216 LYS A C 1
ATOM 1810 O O . LYS A 1 216 ? -8.631 -42.244 -57.913 1.00 96.62 216 LYS A O 1
ATOM 1815 N N . LEU A 1 217 ? -9.082 -40.097 -57.492 1.00 96.75 217 LEU A N 1
ATOM 1816 C CA . LEU A 1 217 ? -10.508 -40.299 -57.243 1.00 96.75 217 LEU A CA 1
ATOM 1817 C C . LEU A 1 217 ? -11.244 -40.718 -58.526 1.00 96.75 217 LEU A C 1
ATOM 1819 O O . LEU A 1 217 ? -12.108 -41.592 -58.479 1.00 96.75 217 LEU A O 1
ATOM 1823 N N . GLU A 1 218 ? -10.900 -40.136 -59.675 1.00 95.38 218 GLU A N 1
ATOM 1824 C CA . GLU A 1 218 ? -11.424 -40.556 -60.980 1.00 95.38 218 GLU A CA 1
ATOM 1825 C C . GLU A 1 218 ? -10.991 -41.980 -61.342 1.00 95.38 218 GLU A C 1
ATOM 1827 O O . GLU A 1 218 ? -11.834 -42.792 -61.728 1.00 95.38 218 GLU A O 1
ATOM 1832 N N . GLU A 1 219 ? -9.715 -42.314 -61.137 1.00 96.25 219 GLU A N 1
ATOM 1833 C CA . GLU A 1 219 ? -9.182 -43.667 -61.334 1.00 96.25 219 GLU A CA 1
ATOM 1834 C C . GLU A 1 219 ? -9.873 -44.690 -60.422 1.00 96.25 219 GLU A C 1
ATOM 1836 O O . GLU A 1 219 ? -10.291 -45.754 -60.879 1.00 96.25 219 GLU A O 1
ATOM 1841 N N . ASP A 1 220 ? -10.045 -44.369 -59.139 1.00 95.12 220 ASP A N 1
ATOM 1842 C CA . ASP A 1 220 ? -10.709 -45.242 -58.173 1.00 95.12 220 ASP A CA 1
ATOM 1843 C C . ASP A 1 220 ? -12.198 -45.404 -58.501 1.00 95.12 220 ASP A C 1
ATOM 1845 O O . ASP A 1 220 ? -12.728 -46.514 -58.424 1.00 95.12 220 ASP A O 1
ATOM 1849 N N . LYS A 1 221 ? -12.878 -44.339 -58.946 1.00 95.06 221 LYS A N 1
ATOM 1850 C CA . LYS A 1 221 ? -14.258 -44.422 -59.451 1.00 95.06 221 LYS A CA 1
ATOM 1851 C C . LYS A 1 221 ? -14.352 -45.349 -60.656 1.00 95.06 221 LYS A C 1
ATOM 1853 O O . LYS A 1 221 ? -15.226 -46.213 -60.661 1.00 95.06 221 LYS A O 1
ATOM 1858 N N . ALA A 1 222 ? -13.468 -45.196 -61.641 1.00 94.12 222 ALA A N 1
ATOM 1859 C CA . ALA A 1 222 ? -13.429 -46.057 -62.822 1.00 94.12 222 ALA A CA 1
ATOM 1860 C C . ALA A 1 222 ? -13.139 -47.519 -62.444 1.00 94.12 222 ALA A C 1
ATOM 1862 O O . ALA A 1 222 ? -13.798 -48.444 -62.915 1.00 94.12 222 ALA A O 1
ATOM 1863 N N . ARG A 1 223 ? -12.219 -47.744 -61.501 1.00 92.50 223 ARG A N 1
ATOM 1864 C CA . ARG A 1 223 ? -11.930 -49.084 -60.982 1.00 92.50 223 ARG A CA 1
ATOM 1865 C C . ARG A 1 223 ? -13.155 -49.694 -60.301 1.00 92.50 223 ARG A C 1
ATOM 1867 O O . ARG A 1 223 ? -13.477 -50.856 -60.537 1.00 92.50 223 ARG A O 1
ATOM 1874 N N . VAL A 1 224 ? -13.873 -48.920 -59.487 1.00 90.25 224 VAL A N 1
ATOM 1875 C CA . VAL A 1 224 ? -15.091 -49.385 -58.813 1.00 90.25 224 VAL A CA 1
ATOM 1876 C C . VAL A 1 224 ? -16.219 -49.658 -59.810 1.00 90.25 224 VAL A C 1
ATOM 1878 O O . VAL A 1 224 ? -16.926 -50.651 -59.639 1.00 90.25 224 VAL A O 1
ATOM 1881 N N . THR A 1 225 ? -16.410 -48.846 -60.857 1.00 91.38 225 THR A N 1
ATOM 1882 C CA . THR A 1 225 ? -17.434 -49.127 -61.881 1.00 91.38 225 THR A CA 1
ATOM 1883 C C . THR A 1 225 ? -17.132 -50.419 -62.633 1.00 91.38 225 THR A C 1
ATOM 1885 O O . THR A 1 225 ? -18.042 -51.229 -62.819 1.00 91.38 225 THR A O 1
ATOM 1888 N N . ASP A 1 226 ? -15.870 -50.677 -62.971 1.00 93.00 226 ASP A N 1
ATOM 1889 C CA . ASP A 1 226 ? -15.452 -51.939 -63.583 1.00 93.00 226 ASP A CA 1
ATOM 1890 C C . ASP A 1 226 ? -15.612 -53.132 -62.632 1.00 93.00 226 ASP A C 1
ATOM 1892 O O . ASP A 1 226 ? -16.126 -54.179 -63.032 1.00 93.00 226 ASP A O 1
ATOM 1896 N N . MET A 1 227 ? -15.264 -52.986 -61.350 1.00 89.75 227 MET A N 1
ATOM 1897 C CA . MET A 1 227 ? -15.494 -54.028 -60.341 1.00 89.75 227 MET A CA 1
ATOM 1898 C C . MET A 1 227 ? -16.985 -54.308 -60.117 1.00 89.75 227 MET A C 1
ATOM 1900 O O . MET A 1 227 ? -17.365 -55.462 -59.910 1.00 89.75 227 MET A O 1
ATOM 1904 N N . LYS A 1 228 ? -17.842 -53.282 -60.188 1.00 88.31 228 LYS A N 1
ATOM 1905 C CA . LYS A 1 228 ? -19.304 -53.432 -60.147 1.00 88.31 228 LYS A CA 1
ATOM 1906 C C . LYS A 1 228 ? -19.826 -54.150 -61.390 1.00 88.31 228 LYS A C 1
ATOM 1908 O O . LYS A 1 228 ? -20.614 -55.080 -61.244 1.00 88.31 228 LYS A O 1
ATOM 1913 N N . ARG A 1 229 ? -19.346 -53.794 -62.592 1.00 90.62 229 ARG A N 1
ATOM 1914 C CA . ARG A 1 229 ? -19.675 -54.503 -63.847 1.00 90.62 229 ARG A CA 1
ATOM 1915 C C . ARG A 1 229 ? -19.298 -55.982 -63.767 1.00 90.62 229 ARG A C 1
ATOM 1917 O O . ARG A 1 229 ? -20.105 -56.836 -64.117 1.00 90.62 229 ARG A O 1
ATOM 1924 N N . ARG A 1 230 ? -18.107 -56.285 -63.241 1.00 91.38 230 ARG A N 1
ATOM 1925 C CA . ARG A 1 230 ? -17.610 -57.655 -63.022 1.00 91.38 230 ARG A CA 1
ATOM 1926 C C . ARG A 1 230 ? -18.226 -58.355 -61.800 1.00 91.38 230 ARG A C 1
ATOM 1928 O O . ARG A 1 230 ? -17.923 -59.520 -61.575 1.00 91.38 230 ARG A O 1
ATOM 1935 N N . ARG A 1 231 ? -19.076 -57.674 -61.015 1.00 87.69 231 ARG A N 1
ATOM 1936 C CA . ARG A 1 231 ? -19.719 -58.173 -59.779 1.00 87.69 231 ARG A CA 1
ATOM 1937 C C . ARG A 1 231 ? -18.740 -58.685 -58.707 1.00 87.69 231 ARG A C 1
ATOM 1939 O O . ARG A 1 231 ? -19.077 -59.573 -57.933 1.00 87.69 231 ARG A O 1
ATOM 1946 N N . VAL A 1 232 ? -17.536 -58.114 -58.638 1.00 90.38 232 VAL A N 1
ATOM 1947 C CA . VAL A 1 232 ? -16.495 -58.485 -57.653 1.00 90.38 232 VAL A CA 1
ATOM 1948 C C . VAL A 1 232 ? -16.357 -57.485 -56.499 1.00 90.38 232 VAL A C 1
ATOM 1950 O O . VAL A 1 232 ? -15.625 -57.740 -55.547 1.00 90.38 232 VAL A O 1
ATOM 1953 N N . PHE A 1 233 ? -17.047 -56.342 -56.561 1.00 87.88 233 PHE A N 1
ATOM 1954 C CA . PHE A 1 233 ? -17.014 -55.333 -55.501 1.00 87.88 233 PHE A CA 1
ATOM 1955 C C . PHE A 1 233 ? -17.813 -55.783 -54.265 1.00 87.88 233 PHE A C 1
ATOM 1957 O O . PHE A 1 233 ? -19.013 -56.032 -54.369 1.00 87.88 233 PHE A O 1
ATOM 1964 N N . LYS A 1 234 ? -17.163 -55.839 -53.096 1.00 86.12 234 LYS A N 1
ATOM 1965 C CA . LYS A 1 234 ? -17.783 -56.140 -51.795 1.00 86.12 234 LYS A CA 1
ATOM 1966 C C . LYS A 1 234 ? -17.656 -54.907 -50.888 1.00 86.12 234 LYS A C 1
ATOM 1968 O O . LYS A 1 234 ? -16.543 -54.639 -50.436 1.00 86.12 234 LYS A O 1
ATOM 1973 N N . PRO A 1 235 ? -18.725 -54.121 -50.662 1.00 85.62 235 PRO A N 1
ATOM 1974 C CA . PRO A 1 235 ? -18.661 -52.996 -49.736 1.00 85.62 235 PRO A CA 1
ATOM 1975 C C . PRO A 1 235 ? -18.408 -53.511 -48.315 1.00 85.62 235 PRO A C 1
ATOM 1977 O O . PRO A 1 235 ? -19.002 -54.507 -47.904 1.00 85.62 235 PRO A O 1
ATOM 1980 N N . LEU A 1 236 ? -17.518 -52.841 -47.584 1.00 81.88 236 LEU A N 1
ATOM 1981 C CA . LEU A 1 236 ? -17.389 -53.041 -46.143 1.00 81.88 236 LEU A CA 1
ATOM 1982 C C . LEU A 1 236 ? -18.620 -52.394 -45.484 1.00 81.88 236 LEU A C 1
ATOM 1984 O O . LEU A 1 236 ? -18.923 -51.240 -45.797 1.00 81.88 236 LEU A O 1
ATOM 1988 N N . LEU A 1 237 ? -19.348 -53.170 -44.674 1.00 63.94 237 LEU A N 1
ATOM 1989 C CA . LEU A 1 237 ? -20.446 -52.694 -43.822 1.00 63.94 237 LEU A CA 1
ATOM 1990 C C . LEU A 1 237 ? -19.899 -51.898 -42.636 1.00 63.94 237 LEU A C 1
ATOM 1992 O O . LEU A 1 237 ? -18.834 -52.302 -42.115 1.00 63.94 237 LEU A O 1
#

Mean predicted aligned error: 19.22 Å

InterPro domains:
  IPR024326 Ribosomal RNA-processing protein 7, C-terminal domain [PF12923] (153-235)
  IPR040446 Ribosomal RNA-processing protein 7 [PTHR13191] (155-235)

Organism: Thelohanellus kitauei (NCBI:txid669202)

Secondary structure (DSSP, 8-state):
--TT-EEEEEESSTT-SSPEEEEEEE----S--TT---TTTEEEEE---TT--HHHHHHHHHTTS-EEEEEEE--HHHHHHHHH-TTT--S--S---EEEEEESS---TTHHHHHTTS--EE-HHHHTT------S-S--HHHHHHHHHHHHHHHHH---B-TTS-B----TTS---------------S-HHHHHHHHHHHHHHHHHHHHHHHHHHHHHHHHHHHHHHTT------

Sequence (237 aa):
MIKNFRCIGIKFAEDEKSPFYVYFKNHNVDNENRLGLINGRTLFVTNIPSFLSDTQLSYVFNKLARVEKLIRWGTQQDLAFASYCPELYPYKSRCQKYAYIVFNEAFDPKHLSKFLQDSPIKLYEKLSNFEVELEKPMPAVGVLLEVLNKYQLNESETEDVDEEGWVKVKQHSKLPQLPFQVREEPKKKEDDVHLEIYSFKRKMIQEEKMLNLRRKLEEDKARVTDMKRRRVFKPLL